Protein AF-A0A7C6TZT9-F1 (afdb_monomer_lite)

Secondary structure (DSSP, 8-state):
-----------------------PPPP-PPPEEES---EEEETT----TTTT-EEEETTTEEEPP-GGGEE----TTS-EEEEEEEEEE-TT--EEEEEEEEEEEPPTT-S--TT---TT--SS-STTSTTEEEEE-GGGT-EEEEEEETTEEEEEEE--------GGGEEEEEEEEEE-TTEEEEEEEEEEESS-EEEEEEEEETT-GGGPPBTTT--EEEPSS-EEEEEEEEESS-EEEEEEEEE-S--TT-TTS-GGGTT---EEEEEEEEEEE-SPPPP-PPEEEEPPP---TTS---TTTTEEEE-SSS---TTT-EEEEEESSPP-SSSPPSS--EEEEE---S--

pLDDT: mean 85.5, std 14.48, range [36.31, 98.44]

Foldseek 3Di:
DDDDDDDDDDDDDPPPPPPPPPPPDQDDWAKDKPQLEEDEEEQPDDDDPCPRIWIADPPQGTDDDDCVQKDWDDRSNDFDKTKIKGWDADPSGHIDIDIHIYGHHYDVFQPFAQPDPCQQQPDFDQPPPQQKDWAAAVPQQWDWDWGQDPSKTKIQTDDRVGDDADQQRTKIKGQWGKDAALFKKKWKKKKAWCAKAWKFKWKADQCQPPRDIHRVVVIDIHYNDIDMDMDMDTGNHIGGRIMIMITGDANNVPDPGDPVRRDDRTMMIMRDTGMTGGPDDDWDWKDKDADDDDDDAQAADDPLPRIAIGTSPDPDGSVQKDKAWDDDDDADNNGGDDDDTDIDIDHGDPHD

Radius of gyration: 37.63 Å; chains: 1; bounding box: 74×60×154 Å

Sequence (352 aa):
MKKIFTSFILVLGLVLLAACDPAGTKDTTKPVITGADPITIQVGDEFDPLEGVSATDDVDGTITLTLANVTGTVDTTQPGTYELTYKVKDKAGNEAVKVRVVTVEAEPGEEPLANLVGGDFERETIAGVDGWTTWFDTSTGYDVEYNIVSGELVIDIKDSGEADTQWWAVQVQYNKINLEAFQSYTLSFKVKADEKRYMNYQIQGGGIPGGKAFGENNFTEVTTEWKTVTMDFYVRGDATDAQLQFAFGNFAAETGVPEEFKRVHTKVYLDDVIILEGPELENQAPEITAQNLVIKTGTPTGLKAGISVFDDFTDITVADVTVTQIEGETFDPQNPAKGVYVFEVTAEDEEG

Structure (mmCIF, N/CA/C/O backbone):
data_AF-A0A7C6TZT9-F1
#
_entry.id   AF-A0A7C6TZT9-F1
#
loop_
_atom_site.group_PDB
_atom_site.id
_atom_site.type_symbol
_atom_site.label_atom_id
_atom_site.label_alt_id
_atom_site.label_comp_id
_atom_site.label_asym_id
_atom_site.label_entity_id
_atom_site.label_seq_id
_atom_site.pdbx_PDB_ins_code
_atom_site.Cartn_x
_atom_site.Cartn_y
_atom_site.Cartn_z
_atom_site.occupancy
_atom_site.B_iso_or_equiv
_atom_site.auth_seq_id
_atom_site.auth_comp_id
_atom_site.auth_asym_id
_atom_site.auth_atom_id
_atom_site.pdbx_PDB_model_num
ATOM 1 N N . MET A 1 1 ? -28.929 -27.393 105.272 1.00 41.06 1 MET A N 1
ATOM 2 C CA . MET A 1 1 ? -27.913 -26.755 104.404 1.00 41.06 1 MET A CA 1
ATOM 3 C C . MET A 1 1 ? -28.602 -26.194 103.174 1.00 41.06 1 MET A C 1
ATOM 5 O O . MET A 1 1 ? -29.283 -26.969 102.525 1.00 41.06 1 MET A O 1
ATOM 9 N N . LYS A 1 2 ? -28.329 -24.915 102.859 1.00 37.56 2 LYS A N 1
ATOM 10 C CA . LYS A 1 2 ? -28.614 -24.197 101.594 1.00 37.56 2 LYS A CA 1
ATOM 11 C C . LYS A 1 2 ? -30.099 -23.951 101.272 1.00 37.56 2 LYS A C 1
ATOM 13 O O . LYS A 1 2 ? -30.910 -24.832 101.467 1.00 37.56 2 LYS A O 1
ATOM 18 N N . LYS A 1 3 ? -30.538 -22.835 100.694 1.00 38.28 3 LYS A N 1
ATOM 19 C CA . LYS A 1 3 ? -30.116 -21.425 100.539 1.00 38.28 3 LYS A CA 1
ATOM 20 C C . LYS A 1 3 ? -31.312 -20.783 99.796 1.00 38.28 3 LYS A C 1
ATOM 22 O O . LYS A 1 3 ? -31.948 -21.446 98.986 1.00 38.28 3 LYS A O 1
ATOM 27 N N . ILE A 1 4 ? -31.602 -19.524 100.102 1.00 42.94 4 ILE A N 1
ATOM 28 C CA . ILE A 1 4 ? -32.583 -18.631 99.457 1.00 42.94 4 ILE A CA 1
ATOM 29 C C . ILE A 1 4 ? -32.368 -18.563 97.934 1.00 42.94 4 ILE A C 1
ATOM 31 O O . ILE A 1 4 ? -31.210 -18.533 97.531 1.00 42.94 4 ILE A O 1
ATOM 35 N N . PHE A 1 5 ? -33.431 -18.430 97.125 1.00 37.28 5 PHE A N 1
ATOM 36 C CA . PHE A 1 5 ? -33.418 -17.533 95.954 1.00 37.28 5 PHE A CA 1
ATOM 37 C C . PHE A 1 5 ? -34.835 -17.095 95.543 1.00 37.28 5 PHE A C 1
ATOM 39 O O . PHE A 1 5 ? -35.643 -17.868 95.035 1.00 37.28 5 PHE A O 1
ATOM 46 N N . THR A 1 6 ? -35.103 -15.819 95.800 1.00 39.56 6 THR A N 1
ATOM 47 C CA . THR A 1 6 ? -36.172 -14.988 95.243 1.00 39.56 6 THR A CA 1
ATOM 48 C C . THR A 1 6 ? -36.045 -14.935 93.720 1.00 39.56 6 THR A C 1
ATOM 50 O O . THR A 1 6 ? -34.941 -14.721 93.223 1.00 39.56 6 THR A O 1
ATOM 53 N N . SER A 1 7 ? -37.145 -15.067 92.972 1.00 37.53 7 SER A N 1
ATOM 54 C CA . SER A 1 7 ? -37.152 -14.748 91.540 1.00 37.53 7 SER A CA 1
ATOM 55 C C . SER A 1 7 ? -38.254 -13.742 91.220 1.00 37.53 7 SER A C 1
ATOM 57 O O . SER A 1 7 ? -39.443 -13.991 91.411 1.00 37.53 7 SER A O 1
ATOM 59 N N . PHE A 1 8 ? -37.779 -12.570 90.810 1.00 36.31 8 PHE A N 1
ATOM 60 C CA . PHE A 1 8 ? -38.485 -11.425 90.255 1.00 36.31 8 PHE A CA 1
ATOM 61 C C . PHE A 1 8 ? -39.123 -11.816 88.912 1.00 36.31 8 PHE A C 1
ATOM 63 O O . PHE A 1 8 ? -38.409 -12.239 88.006 1.00 36.31 8 PHE A O 1
ATOM 70 N N . ILE A 1 9 ? -40.430 -11.610 88.743 1.00 40.75 9 ILE A N 1
ATOM 71 C CA . ILE A 1 9 ? -41.046 -11.544 87.411 1.00 40.75 9 ILE A CA 1
ATOM 72 C C . ILE A 1 9 ? -41.212 -10.061 87.078 1.00 40.75 9 ILE A C 1
ATOM 74 O O . ILE A 1 9 ? -42.067 -9.368 87.626 1.00 40.75 9 ILE A O 1
ATOM 78 N N . LEU A 1 10 ? -40.313 -9.578 86.221 1.00 37.56 10 LEU A N 1
ATOM 79 C CA . LEU A 1 10 ? -40.315 -8.246 85.633 1.00 37.56 10 LEU A CA 1
ATOM 80 C C . LEU A 1 10 ? -41.399 -8.201 84.543 1.00 37.56 10 LEU A C 1
ATOM 82 O O . LEU A 1 10 ? -41.302 -8.899 83.536 1.00 37.56 10 LEU A O 1
ATOM 86 N N . VAL A 1 11 ? -42.431 -7.385 84.749 1.00 43.53 11 VAL A N 1
ATOM 87 C CA . VAL A 1 11 ? -43.423 -7.044 83.721 1.00 43.53 11 VAL A CA 1
ATOM 88 C C . VAL A 1 11 ? -42.755 -6.089 82.731 1.00 43.53 11 VAL A C 1
ATOM 90 O O . VAL A 1 11 ? -42.568 -4.912 83.032 1.00 43.53 11 VAL A O 1
ATOM 93 N N . LEU A 1 12 ? -42.357 -6.596 81.563 1.00 41.44 12 LEU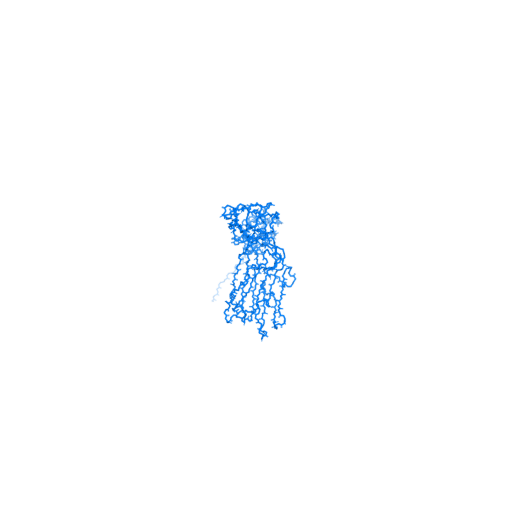 A N 1
ATOM 94 C CA . LEU A 1 12 ? -41.862 -5.773 80.462 1.00 41.44 12 LEU A CA 1
ATOM 95 C C . LEU A 1 12 ? -43.069 -5.268 79.658 1.00 41.44 12 LEU A C 1
ATOM 97 O O . LEU A 1 12 ? -43.658 -5.999 78.863 1.00 41.44 12 LEU A O 1
ATOM 101 N N . GLY A 1 13 ? -43.475 -4.026 79.923 1.00 39.53 13 GLY A N 1
ATOM 102 C CA . GLY A 1 13 ? -44.469 -3.319 79.124 1.00 39.53 13 GLY A CA 1
ATOM 103 C C . GLY A 1 13 ? -43.931 -3.064 77.717 1.00 39.53 13 GLY A C 1
ATOM 104 O O . GLY A 1 13 ? -42.922 -2.383 77.545 1.00 39.53 13 GLY A O 1
ATOM 105 N N . LEU A 1 14 ? -44.610 -3.621 76.717 1.00 44.44 14 LEU A N 1
ATOM 106 C CA . LEU A 1 14 ? -44.372 -3.345 75.308 1.00 44.44 14 LEU A CA 1
ATOM 107 C C . LEU A 1 14 ? -44.885 -1.929 75.002 1.00 44.44 14 LEU A C 1
ATOM 109 O O . LEU A 1 14 ? -46.079 -1.719 74.796 1.00 44.44 14 LEU A O 1
ATOM 113 N N . VAL A 1 15 ? -43.988 -0.944 75.012 1.00 45.72 15 VAL A N 1
ATOM 114 C CA . VAL A 1 15 ? -44.267 0.386 74.460 1.00 45.72 15 VAL A CA 1
ATOM 115 C C . VAL A 1 15 ? -44.185 0.260 72.941 1.00 45.72 15 VAL A C 1
ATOM 117 O O . VAL A 1 15 ? -43.101 0.262 72.363 1.00 45.72 15 VAL A O 1
ATOM 120 N N . LEU A 1 16 ? -45.342 0.115 72.294 1.00 43.75 16 LEU A N 1
ATOM 121 C CA . LEU A 1 16 ? -45.488 0.365 70.863 1.00 43.75 16 LEU A CA 1
ATOM 122 C C . LEU A 1 16 ? -45.278 1.866 70.631 1.00 43.75 16 LEU A C 1
ATOM 124 O O . LEU A 1 16 ? -46.208 2.665 70.721 1.00 43.75 16 LEU A O 1
ATOM 128 N N . LEU A 1 17 ? -44.034 2.252 70.349 1.00 44.03 17 LEU A N 1
ATOM 129 C CA . LEU A 1 17 ? -43.750 3.471 69.604 1.00 44.03 17 LEU A CA 1
ATOM 130 C C . LEU A 1 17 ? -44.301 3.251 68.195 1.00 44.03 17 LEU A C 1
ATOM 132 O O . LEU A 1 17 ? -43.650 2.651 67.344 1.00 44.03 17 LEU A O 1
ATOM 136 N N . ALA A 1 18 ? -45.531 3.706 67.968 1.00 48.44 18 ALA A N 1
ATOM 137 C CA . ALA A 1 18 ? -46.001 3.997 66.628 1.00 48.44 18 ALA A CA 1
ATOM 138 C C . ALA A 1 18 ? -45.149 5.160 66.100 1.00 48.44 18 ALA A C 1
ATOM 140 O O . ALA A 1 18 ? -45.471 6.330 66.303 1.00 48.44 18 ALA A O 1
ATOM 141 N N . ALA A 1 19 ? -44.020 4.827 65.475 1.00 47.16 19 ALA A N 1
ATOM 142 C CA . ALA A 1 19 ? -43.396 5.718 64.519 1.00 47.16 19 ALA A CA 1
ATOM 143 C C . ALA A 1 19 ? -44.395 5.852 63.367 1.00 47.16 19 ALA A C 1
ATOM 145 O O . ALA A 1 19 ? -44.660 4.907 62.629 1.00 47.16 19 ALA A O 1
ATOM 146 N N . CYS A 1 20 ? -45.045 7.008 63.305 1.00 41.25 20 CYS A N 1
ATOM 147 C CA . CYS A 1 20 ? -45.769 7.437 62.127 1.00 41.25 20 CYS A CA 1
ATOM 148 C C . CYS A 1 20 ? -44.714 7.637 61.033 1.00 41.25 20 CYS A C 1
ATOM 150 O O . CYS A 1 20 ? -44.041 8.666 61.035 1.00 41.25 20 CYS A O 1
ATOM 152 N N . ASP A 1 21 ? -44.517 6.648 60.160 1.00 49.81 21 ASP A N 1
ATOM 153 C CA . ASP A 1 21 ? -43.872 6.891 58.872 1.00 49.81 21 ASP A CA 1
ATOM 154 C C . ASP A 1 21 ? -44.816 7.818 58.093 1.00 49.81 21 ASP A C 1
ATOM 156 O O . ASP A 1 21 ? -45.944 7.411 57.778 1.00 49.81 21 ASP A O 1
ATOM 160 N N . PRO A 1 22 ? -44.435 9.078 57.812 1.00 52.78 22 PRO A N 1
ATOM 161 C CA . PRO A 1 22 ? -45.200 9.867 56.867 1.00 52.78 22 PRO A CA 1
ATOM 162 C C . PRO A 1 22 ? -45.108 9.115 55.542 1.00 52.78 22 PRO A C 1
ATOM 164 O O . PRO A 1 22 ? -44.023 8.684 55.164 1.00 52.78 22 PRO A O 1
ATOM 167 N N . ALA A 1 23 ? -46.239 8.900 54.871 1.00 53.91 23 ALA A N 1
ATOM 168 C CA . ALA A 1 23 ? -46.283 8.252 53.568 1.00 53.91 23 ALA A CA 1
ATOM 169 C C . ALA A 1 23 ? -45.360 9.003 52.590 1.00 53.91 23 ALA A C 1
ATOM 171 O O . ALA A 1 23 ? -45.760 9.991 51.977 1.00 53.91 23 ALA A O 1
ATOM 172 N N . GLY A 1 24 ? -44.104 8.565 52.510 1.00 59.16 24 GLY A N 1
ATOM 173 C CA . GLY A 1 24 ? -43.106 9.084 51.597 1.00 59.16 24 GLY A CA 1
ATOM 174 C C . GLY A 1 24 ? -43.544 8.692 50.202 1.00 59.16 24 GLY A C 1
ATOM 175 O O . GLY A 1 24 ? -43.731 7.510 49.910 1.00 59.16 24 GLY A O 1
ATOM 176 N N . THR A 1 25 ? -43.783 9.686 49.357 1.00 67.25 25 THR A N 1
ATOM 177 C CA . THR A 1 25 ? -44.013 9.472 47.933 1.00 67.25 25 THR A CA 1
ATOM 178 C C . THR A 1 25 ? -42.856 8.645 47.392 1.00 67.25 25 THR A C 1
ATOM 180 O O . THR A 1 25 ? -41.705 9.061 47.501 1.00 67.25 25 THR A O 1
ATOM 183 N N . LYS A 1 26 ? -43.158 7.450 46.876 1.00 86.25 26 LYS A N 1
ATOM 184 C CA . LYS A 1 26 ? -42.158 6.596 46.243 1.00 86.25 26 LYS A CA 1
ATOM 185 C C . LYS A 1 26 ? -41.542 7.377 45.086 1.00 86.25 26 LYS A C 1
ATOM 187 O O . LYS A 1 26 ? -42.281 7.833 44.217 1.00 86.25 26 LYS A O 1
ATOM 192 N N . ASP A 1 27 ? -40.226 7.504 45.097 1.00 92.06 27 ASP A N 1
ATOM 193 C CA . ASP A 1 27 ? -39.490 8.069 43.979 1.00 92.06 27 ASP A CA 1
ATOM 194 C C . ASP A 1 27 ? -39.612 7.152 42.747 1.00 92.06 27 ASP A C 1
ATOM 196 O O . ASP A 1 27 ? -39.459 5.928 42.828 1.00 92.06 27 ASP A O 1
ATOM 200 N N . THR A 1 28 ? -39.974 7.756 41.619 1.00 94.25 28 THR A N 1
ATOM 201 C CA . THR A 1 28 ? -40.184 7.097 40.323 1.00 94.25 28 THR A CA 1
ATOM 202 C C . THR A 1 28 ? -39.470 7.820 39.181 1.00 94.25 28 THR A C 1
ATOM 204 O O . THR A 1 28 ? -39.646 7.437 38.019 1.00 94.25 28 THR A O 1
ATOM 207 N N . THR A 1 29 ? -38.743 8.898 39.480 1.00 95.56 29 THR A N 1
ATOM 208 C CA . THR A 1 29 ? -38.020 9.677 38.477 1.00 95.56 29 THR A CA 1
ATOM 209 C C . THR A 1 29 ? -36.733 8.940 38.135 1.00 95.56 29 THR A C 1
ATOM 211 O O . THR A 1 29 ? -36.131 8.298 38.979 1.00 95.56 29 THR A O 1
ATOM 214 N N . LYS A 1 30 ? -36.347 8.933 36.859 1.00 96.56 30 LYS A N 1
ATOM 215 C CA . LYS A 1 30 ? -35.083 8.317 36.446 1.00 96.56 30 LYS A CA 1
ATOM 216 C C . LYS A 1 30 ? -33.956 9.342 36.557 1.00 96.56 30 LYS A C 1
ATOM 218 O O . LYS A 1 30 ? -34.187 10.493 36.177 1.00 96.56 30 LYS A O 1
ATOM 223 N N . PRO A 1 31 ? -32.726 8.901 36.861 1.00 97.69 31 PRO A N 1
ATOM 224 C CA . PRO A 1 31 ? -31.556 9.753 36.733 1.00 97.69 31 PRO A CA 1
ATOM 225 C C . PRO A 1 31 ? -31.368 10.298 35.313 1.00 97.69 31 PRO A C 1
ATOM 227 O O . PRO A 1 31 ? -31.829 9.724 34.323 1.00 97.69 31 PRO A O 1
ATOM 230 N N . VAL A 1 32 ? -30.595 11.371 35.199 1.00 98.06 32 VAL A N 1
ATOM 231 C CA . VAL A 1 32 ? -30.165 11.974 33.936 1.00 98.06 32 VAL A CA 1
ATOM 232 C C . VAL A 1 32 ? -28.652 11.835 33.810 1.00 98.06 32 VAL A C 1
ATOM 234 O O . VAL A 1 32 ? -27.925 12.213 34.724 1.00 98.06 32 VAL A O 1
ATOM 237 N N . ILE A 1 33 ? -28.182 11.307 32.674 1.00 98.19 33 ILE A N 1
ATOM 238 C CA . ILE A 1 33 ? -26.756 11.222 32.323 1.00 98.19 33 ILE A CA 1
ATOM 239 C C . ILE A 1 33 ? -26.417 12.359 31.348 1.00 98.19 33 ILE A C 1
ATOM 241 O O . ILE A 1 33 ? -27.023 12.465 30.277 1.00 98.19 33 ILE A O 1
ATOM 245 N N . THR A 1 34 ? -25.426 13.180 31.685 1.00 97.50 34 THR A N 1
ATOM 246 C CA . THR A 1 34 ? -24.927 14.301 30.868 1.00 97.50 34 THR A CA 1
ATOM 247 C C . THR A 1 34 ? -23.451 14.122 30.509 1.00 97.50 34 THR A C 1
ATOM 249 O O . THR A 1 34 ? -22.744 13.388 31.190 1.00 97.50 34 THR A O 1
ATOM 252 N N . GLY A 1 35 ? -22.990 14.749 29.420 1.00 95.56 35 GLY A N 1
ATOM 253 C CA . GLY A 1 35 ? -21.583 14.704 28.978 1.00 95.56 35 GLY A CA 1
ATOM 254 C C . GLY A 1 35 ? -21.173 13.484 28.142 1.00 95.56 35 GLY A C 1
ATOM 255 O O . GLY A 1 35 ? -20.083 13.459 27.590 1.00 95.56 35 GLY A O 1
ATOM 256 N N . ALA A 1 36 ? -22.055 12.495 27.985 1.00 96.50 36 ALA A N 1
ATOM 257 C CA . ALA A 1 36 ? -21.846 11.333 27.112 1.00 96.50 36 ALA A CA 1
ATOM 258 C C . ALA A 1 36 ? -22.301 11.587 25.655 1.00 96.50 36 ALA A C 1
ATOM 260 O O . ALA A 1 36 ? -23.006 10.763 25.076 1.00 96.50 36 ALA A O 1
ATOM 261 N N . ASP A 1 37 ? -21.992 12.758 25.097 1.00 96.94 37 ASP A N 1
ATOM 262 C CA . ASP A 1 37 ? -22.303 13.088 23.698 1.00 96.94 37 ASP A CA 1
ATOM 263 C C . ASP A 1 37 ? -21.212 12.529 22.757 1.00 96.94 37 ASP A C 1
ATOM 265 O O . ASP A 1 37 ? -20.105 12.243 23.232 1.00 96.94 37 ASP A O 1
ATOM 269 N N . PRO A 1 38 ? -21.498 12.317 21.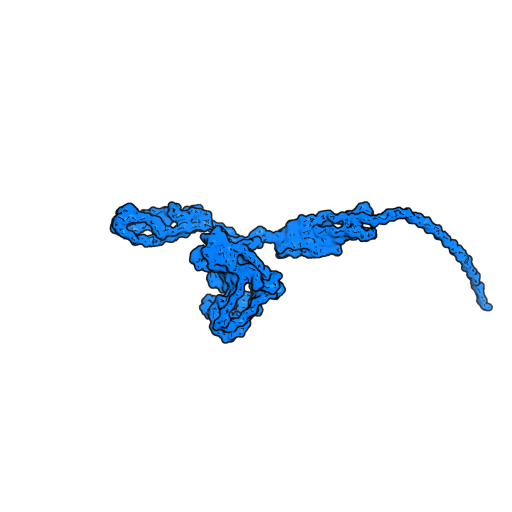454 1.00 95.75 38 PRO A N 1
ATOM 270 C CA . PRO A 1 38 ? -20.512 11.786 20.519 1.00 95.75 38 PRO A CA 1
ATOM 271 C C . PRO A 1 38 ? -19.248 12.641 20.456 1.00 95.75 38 PRO A C 1
ATOM 273 O O . PRO A 1 38 ? -19.333 13.869 20.494 1.00 95.75 38 PRO A O 1
ATOM 276 N N . ILE A 1 39 ? -18.093 11.990 20.342 1.00 96.62 39 ILE A N 1
ATOM 277 C CA . ILE A 1 39 ? -16.800 12.663 20.203 1.00 96.62 39 ILE A CA 1
ATOM 278 C C . ILE A 1 39 ? -15.945 12.016 19.116 1.00 96.62 39 ILE A C 1
ATOM 280 O O . ILE A 1 39 ? -16.173 10.864 18.743 1.00 96.62 39 ILE A O 1
ATOM 284 N N . THR A 1 40 ? -14.936 12.764 18.687 1.00 94.81 40 THR A N 1
ATOM 285 C CA . THR A 1 40 ? -13.875 12.314 17.791 1.00 94.81 40 THR A CA 1
ATOM 286 C C . THR A 1 40 ? -12.527 12.522 18.480 1.00 94.81 40 THR A C 1
ATOM 288 O O . THR A 1 40 ? -12.331 13.565 19.107 1.00 94.81 40 THR A O 1
ATOM 291 N N . ILE A 1 41 ? -11.640 11.536 18.381 1.00 94.12 41 ILE A N 1
ATOM 292 C CA . ILE A 1 41 ? -10.245 11.543 18.853 1.00 94.12 41 ILE A CA 1
ATOM 293 C C . ILE A 1 41 ? -9.341 10.991 17.747 1.00 94.12 41 ILE A C 1
ATOM 295 O O . ILE A 1 41 ? -9.850 10.360 16.824 1.00 94.12 41 ILE A O 1
ATOM 299 N N . GLN A 1 42 ? -8.035 11.218 17.829 1.00 88.50 42 GLN A N 1
ATOM 300 C CA . GLN A 1 42 ? -7.057 10.639 16.904 1.00 88.50 42 GLN A CA 1
ATOM 301 C C . GLN A 1 42 ? -6.540 9.291 17.424 1.00 88.50 42 GLN A C 1
ATOM 303 O O . GLN A 1 42 ? -6.629 8.989 18.621 1.00 88.50 42 GLN A O 1
ATOM 308 N N . VAL A 1 43 ? -6.010 8.455 16.529 1.00 83.19 43 VAL A N 1
ATOM 309 C CA . VAL A 1 43 ? -5.313 7.224 16.922 1.00 83.19 43 VAL A CA 1
ATOM 310 C C . VAL A 1 43 ? -4.184 7.547 17.902 1.00 83.19 43 VAL A C 1
ATOM 312 O O . VAL A 1 43 ? -3.374 8.440 17.693 1.00 83.19 43 VAL A O 1
ATOM 315 N N . GLY A 1 44 ? -4.105 6.780 18.984 1.00 83.38 44 GLY A N 1
ATOM 316 C CA . GLY A 1 44 ? -3.092 6.926 20.024 1.00 83.38 44 GLY A CA 1
ATOM 317 C C . GLY A 1 44 ? -3.437 7.948 21.106 1.00 83.38 44 GLY A C 1
ATOM 318 O O . GLY A 1 44 ? -2.738 7.974 22.121 1.00 83.38 44 GLY A O 1
ATOM 319 N N . ASP A 1 45 ? -4.519 8.722 20.954 1.00 92.50 45 ASP A N 1
ATOM 320 C CA . ASP A 1 45 ? -4.984 9.625 22.007 1.00 92.50 45 ASP A CA 1
ATOM 321 C C . ASP A 1 45 ? -5.288 8.856 23.304 1.00 92.50 45 ASP A C 1
ATOM 323 O O . ASP A 1 45 ? -5.830 7.741 23.308 1.00 92.50 45 ASP A O 1
ATOM 327 N N . GLU A 1 46 ? -4.964 9.474 24.443 1.00 94.31 46 GLU A N 1
ATOM 328 C CA . GLU A 1 46 ? -5.432 8.991 25.739 1.00 94.31 46 GLU A CA 1
ATOM 329 C C . GLU A 1 46 ? -6.944 9.230 25.856 1.00 94.31 46 GLU A C 1
ATOM 331 O O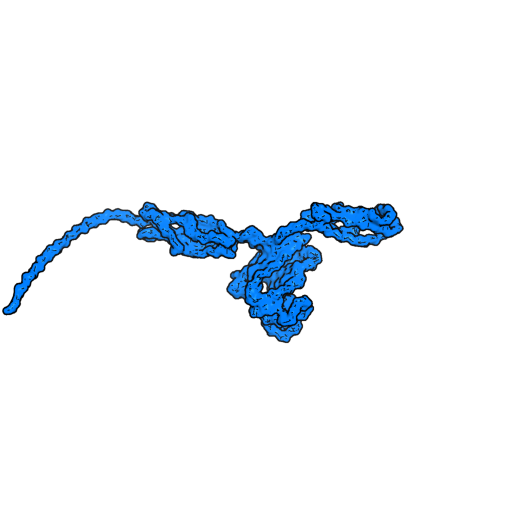 . GLU A 1 46 ? -7.436 10.333 25.620 1.00 94.31 46 GLU A O 1
ATOM 336 N N . PHE A 1 47 ? -7.692 8.201 26.260 1.00 96.25 47 PHE A N 1
ATOM 337 C CA . PHE A 1 47 ? -9.145 8.281 26.386 1.00 96.25 47 PHE A CA 1
ATOM 338 C C . PHE A 1 47 ? -9.631 7.747 27.742 1.00 96.25 47 PHE A C 1
ATOM 340 O O . PHE A 1 47 ? -9.482 6.561 28.044 1.00 96.25 47 PHE A O 1
ATOM 347 N N . ASP A 1 48 ? -10.264 8.612 28.546 1.00 96.44 48 ASP A N 1
ATOM 348 C CA . ASP A 1 48 ? -10.970 8.230 29.778 1.00 96.44 48 ASP A CA 1
ATOM 349 C C . ASP A 1 48 ? -12.496 8.171 29.538 1.00 96.44 48 ASP A C 1
ATOM 351 O O . ASP A 1 48 ? -13.146 9.205 29.340 1.00 96.44 48 ASP A O 1
ATOM 355 N N . PRO A 1 49 ? -13.123 6.979 29.630 1.00 96.25 49 PRO A N 1
ATOM 356 C CA . PRO A 1 49 ? -14.568 6.812 29.497 1.00 96.25 49 PRO A CA 1
ATOM 357 C C . PRO A 1 49 ? -15.416 7.665 30.449 1.00 96.25 49 PRO A C 1
ATOM 359 O O . PRO A 1 49 ? -16.593 7.891 30.164 1.00 96.25 49 PRO A O 1
ATOM 362 N N . LEU A 1 50 ? -14.887 8.091 31.598 1.00 96.69 50 LEU A N 1
ATOM 363 C CA . LEU A 1 50 ? -15.632 8.860 32.599 1.00 96.69 50 LEU A CA 1
ATOM 364 C C . LEU A 1 50 ? -15.419 10.371 32.478 1.00 96.69 50 LEU A C 1
ATOM 366 O O . LEU A 1 50 ? -16.156 11.133 33.110 1.00 96.69 50 LEU A O 1
ATOM 370 N N . GLU A 1 51 ? -14.456 10.817 31.672 1.00 96.56 51 GLU A N 1
ATOM 371 C CA . GLU A 1 51 ? -14.147 12.235 31.546 1.00 96.56 51 GLU A CA 1
ATOM 372 C C . GLU A 1 51 ? -15.343 13.015 30.988 1.00 96.56 51 GLU A C 1
ATOM 374 O O . GLU A 1 51 ? -15.939 12.671 29.963 1.00 96.56 51 GLU A O 1
ATOM 379 N N . GLY A 1 52 ? -15.725 14.071 31.712 1.00 95.00 52 GLY A N 1
ATOM 380 C CA . GLY A 1 52 ? -16.850 14.937 31.365 1.00 95.00 52 GLY A CA 1
ATOM 381 C C . GLY A 1 52 ? -18.238 14.324 31.583 1.00 95.00 52 GLY A C 1
ATOM 382 O O . GLY A 1 52 ? -19.227 15.044 31.443 1.00 95.00 52 GLY A O 1
ATOM 383 N N . VAL A 1 53 ? -18.348 13.046 31.968 1.00 97.56 53 VAL A N 1
ATOM 384 C CA . VAL A 1 53 ? -19.638 12.368 32.161 1.00 97.56 53 VAL A CA 1
ATOM 385 C C . VAL A 1 53 ? -20.111 12.495 33.608 1.00 97.56 53 VAL A C 1
ATOM 387 O O . VAL A 1 53 ? -19.378 12.232 34.560 1.00 97.56 53 VAL A O 1
ATOM 390 N N . SER A 1 54 ? -21.374 12.874 33.794 1.00 97.19 54 SER A N 1
ATOM 391 C CA . SER A 1 54 ? -21.996 12.999 35.115 1.00 97.19 54 SER A CA 1
ATOM 392 C C . SER A 1 54 ? -23.420 12.450 35.128 1.00 97.19 54 SER A C 1
ATOM 394 O O . SER A 1 54 ? -24.077 12.353 34.089 1.00 97.19 54 SER A O 1
ATOM 396 N N . ALA A 1 55 ? -23.893 12.060 36.313 1.00 97.62 55 ALA A N 1
ATOM 397 C CA . ALA A 1 55 ? -25.251 11.578 36.526 1.00 97.62 55 ALA A CA 1
ATOM 398 C C . ALA A 1 55 ? -25.903 12.295 37.715 1.00 97.62 55 ALA A C 1
ATOM 400 O O . ALA A 1 55 ? -25.292 12.436 38.778 1.00 97.62 55 ALA A O 1
ATOM 401 N N . THR A 1 56 ? -27.147 12.738 37.544 1.00 97.56 56 THR A N 1
ATOM 402 C CA . THR A 1 56 ? -27.920 13.426 38.589 1.00 97.56 56 THR A CA 1
ATOM 403 C C . THR A 1 56 ? -29.359 12.951 38.630 1.00 97.56 56 THR A C 1
ATOM 405 O O . THR A 1 56 ? -29.939 12.655 37.589 1.00 97.56 56 THR A O 1
ATOM 408 N N . ASP A 1 57 ? -29.942 12.961 39.816 1.00 97.75 57 ASP A N 1
ATOM 409 C CA . ASP A 1 57 ? -31.335 12.635 40.088 1.00 97.75 57 ASP A CA 1
ATOM 410 C C . ASP A 1 57 ? -31.998 13.748 40.926 1.00 97.75 57 ASP A C 1
ATOM 412 O O . ASP A 1 57 ? -31.304 14.480 41.641 1.00 97.75 57 ASP A O 1
ATOM 416 N N . ASP A 1 58 ? -33.318 13.924 40.819 1.00 94.62 58 ASP A N 1
ATOM 417 C CA . ASP A 1 58 ? -34.049 14.996 41.510 1.00 94.62 58 ASP A CA 1
ATOM 418 C C . ASP A 1 58 ? -34.211 14.750 43.017 1.00 94.62 58 ASP A C 1
ATOM 420 O O . ASP A 1 58 ? -34.322 15.718 43.778 1.00 94.62 58 ASP A O 1
ATOM 424 N N . VAL A 1 59 ? -34.171 13.490 43.461 1.00 93.94 59 VAL A N 1
ATOM 425 C CA . VAL A 1 59 ? -34.285 13.094 44.871 1.00 93.94 59 VAL A CA 1
ATOM 426 C C . VAL A 1 59 ? -32.921 12.734 45.462 1.00 93.94 59 VAL A C 1
ATOM 428 O O . VAL A 1 59 ? -32.598 13.159 46.576 1.00 93.94 59 VAL A O 1
ATOM 431 N N . ASP A 1 60 ? -32.103 11.974 44.730 1.00 92.38 60 ASP A N 1
ATOM 432 C CA . ASP A 1 60 ? -30.808 11.471 45.204 1.00 92.38 60 ASP A CA 1
ATOM 433 C C . ASP A 1 60 ? -29.626 12.429 44.959 1.00 92.38 60 ASP A C 1
ATOM 435 O O . ASP A 1 60 ? -28.562 12.260 45.568 1.00 92.38 60 ASP A O 1
ATOM 439 N N . GLY A 1 61 ? -29.800 13.456 44.122 1.00 93.44 61 GLY A N 1
ATOM 440 C CA . GLY A 1 61 ? -28.746 14.405 43.768 1.00 93.44 61 GLY A CA 1
ATOM 441 C C . GLY A 1 61 ? -27.695 13.788 42.841 1.00 93.44 61 GLY A C 1
ATOM 442 O O . GLY A 1 61 ? -28.023 13.057 41.910 1.00 93.44 61 GLY A O 1
ATOM 443 N N . THR A 1 62 ? -26.414 14.106 43.043 1.00 96.06 62 THR A N 1
ATOM 444 C CA . THR A 1 62 ? -25.329 13.564 42.209 1.00 96.06 62 THR A CA 1
ATOM 445 C C . THR A 1 62 ? -25.120 12.073 42.469 1.00 96.06 62 THR A C 1
ATOM 447 O O . THR A 1 62 ? -24.872 11.659 43.602 1.00 96.06 62 THR A O 1
ATOM 450 N N . ILE A 1 63 ? -25.133 11.277 41.401 1.00 95.25 63 ILE A N 1
ATOM 451 C CA . ILE A 1 63 ? -24.804 9.852 41.425 1.00 95.25 63 ILE A CA 1
ATOM 452 C C . ILE A 1 63 ? -23.356 9.685 40.959 1.00 95.25 63 ILE A C 1
ATOM 454 O O . ILE A 1 63 ? -22.996 10.090 39.854 1.00 95.25 63 ILE A O 1
ATOM 458 N N . THR A 1 64 ? -22.515 9.074 41.796 1.00 94.44 64 THR A N 1
ATOM 459 C CA . THR A 1 64 ? -21.121 8.778 41.441 1.00 94.44 64 THR A CA 1
ATOM 460 C C . THR A 1 64 ? -21.066 7.728 40.335 1.00 94.44 64 THR A C 1
ATOM 462 O O . THR A 1 64 ? -21.508 6.595 40.529 1.00 94.44 64 THR A O 1
ATOM 465 N N . LEU A 1 65 ? -20.483 8.095 39.195 1.00 94.12 65 LEU A N 1
ATOM 466 C CA . LEU A 1 65 ? -20.164 7.175 38.109 1.00 94.12 65 LEU A CA 1
ATOM 467 C C . LEU A 1 65 ? -18.829 6.474 38.367 1.00 94.12 65 LEU A C 1
ATOM 469 O O . LEU A 1 65 ? -17.871 7.076 38.848 1.00 94.12 65 LEU A O 1
ATOM 473 N N . THR A 1 66 ? -18.771 5.194 38.020 1.00 95.69 66 THR A N 1
ATOM 474 C CA . THR A 1 66 ? -17.547 4.387 38.024 1.00 95.69 66 THR A CA 1
ATOM 475 C C . THR A 1 66 ? -17.473 3.577 36.732 1.00 95.69 66 THR A C 1
ATOM 477 O O . THR A 1 66 ? -18.482 3.430 36.043 1.00 95.69 66 THR A O 1
ATOM 480 N N . LEU A 1 67 ? -16.320 2.981 36.416 1.00 94.31 67 LEU A N 1
ATOM 481 C CA . LEU A 1 67 ? -16.195 2.112 35.237 1.00 94.31 67 LEU A CA 1
ATOM 482 C C . LEU A 1 67 ? -17.145 0.902 35.280 1.00 94.31 67 LEU A C 1
ATOM 484 O O . LEU A 1 67 ? -17.525 0.394 34.236 1.00 94.31 67 LEU A O 1
ATOM 488 N N . ALA A 1 68 ? -17.622 0.488 36.461 1.00 95.12 68 ALA A N 1
ATOM 489 C CA . ALA A 1 68 ? -18.643 -0.557 36.579 1.00 95.12 68 ALA A CA 1
ATOM 490 C C . ALA A 1 68 ? -20.013 -0.150 35.994 1.00 95.12 68 ALA A C 1
ATOM 492 O O . ALA A 1 68 ? -20.868 -1.005 35.769 1.00 95.12 68 ALA A O 1
ATOM 493 N N . ASN A 1 69 ? -20.235 1.148 35.765 1.00 96.56 69 ASN A N 1
ATOM 494 C CA . ASN A 1 69 ? -21.420 1.687 35.101 1.00 96.56 69 ASN A CA 1
ATOM 495 C C . ASN A 1 69 ? -21.266 1.772 33.578 1.00 96.56 69 ASN A C 1
ATOM 497 O O . ASN A 1 69 ? -22.234 2.134 32.911 1.00 96.56 69 ASN A O 1
ATOM 501 N N . VAL A 1 70 ? -20.081 1.480 33.035 1.00 97.50 70 VAL A N 1
ATOM 502 C CA . VAL A 1 70 ? -19.766 1.601 31.609 1.00 97.50 70 VAL A CA 1
ATOM 503 C C . VAL A 1 70 ? -19.572 0.208 31.021 1.00 97.50 70 VAL A C 1
ATOM 505 O O . VAL A 1 70 ? -18.909 -0.647 31.601 1.00 97.50 70 VAL A O 1
ATOM 508 N N . THR A 1 71 ? -20.176 -0.029 29.864 1.00 96.44 71 THR A N 1
ATOM 509 C CA . THR A 1 71 ? -19.966 -1.240 29.060 1.00 96.44 71 THR A CA 1
ATOM 510 C C . THR A 1 71 ? -19.544 -0.840 27.653 1.00 96.44 71 THR A C 1
ATOM 512 O O . THR A 1 71 ? -19.928 0.233 27.191 1.00 96.44 71 THR A O 1
ATOM 515 N N . GLY A 1 72 ? -18.762 -1.693 26.995 1.00 93.50 72 GLY A N 1
ATOM 516 C CA . GLY A 1 72 ? -18.032 -1.340 25.778 1.00 93.50 72 GLY A CA 1
ATOM 517 C C . GLY A 1 72 ? -16.586 -0.946 26.082 1.00 93.50 72 GLY A C 1
ATOM 518 O O . GLY A 1 72 ? -16.222 -0.692 27.232 1.00 93.50 72 GLY A O 1
ATOM 519 N N . THR A 1 73 ? -15.764 -0.938 25.043 1.00 91.69 73 THR A N 1
ATOM 520 C CA . THR A 1 73 ? -14.345 -0.573 25.085 1.00 91.69 73 THR A CA 1
ATOM 521 C C . THR A 1 73 ? -14.028 0.246 23.845 1.00 91.69 73 THR A C 1
ATOM 523 O O . THR A 1 73 ? -14.582 -0.024 22.781 1.00 91.69 73 THR A O 1
ATOM 526 N N . VAL A 1 74 ? -13.145 1.230 23.987 1.00 92.69 74 VAL A N 1
ATOM 527 C CA . VAL A 1 74 ? -12.589 1.989 22.864 1.00 92.69 74 VAL A CA 1
ATOM 528 C C . VAL A 1 74 ? -11.145 1.545 22.714 1.00 92.69 74 VAL A C 1
ATOM 530 O O . VAL A 1 74 ? -10.387 1.647 23.679 1.00 92.69 74 VAL A O 1
ATOM 533 N N . ASP A 1 75 ? -10.790 1.015 21.548 1.00 86.12 75 ASP A N 1
ATOM 534 C CA . ASP A 1 75 ? -9.393 0.795 21.190 1.00 86.12 75 ASP A CA 1
ATOM 535 C C . ASP A 1 75 ? -8.889 2.057 20.491 1.00 86.12 75 ASP A C 1
ATOM 537 O O . ASP A 1 75 ? -9.224 2.316 19.339 1.00 86.12 75 ASP A O 1
ATOM 541 N N . THR A 1 76 ? -8.126 2.886 21.205 1.00 91.69 76 THR A N 1
ATOM 542 C CA . THR A 1 76 ? -7.586 4.118 20.618 1.00 91.69 76 THR A CA 1
ATOM 543 C C . THR A 1 76 ? -6.441 3.843 19.652 1.00 91.69 76 THR A C 1
ATOM 545 O O . THR A 1 76 ? -5.990 4.765 18.992 1.00 91.69 76 THR A O 1
ATOM 548 N N . THR A 1 77 ? -5.971 2.598 19.522 1.00 81.75 77 THR A N 1
ATOM 549 C CA . THR A 1 77 ? -4.891 2.241 18.592 1.00 81.75 77 THR A CA 1
ATOM 550 C C . THR A 1 77 ? -5.382 1.910 17.184 1.00 81.75 77 THR A C 1
ATOM 552 O O . THR A 1 77 ? -4.561 1.749 16.286 1.00 81.75 77 THR A O 1
ATOM 555 N N . GLN A 1 78 ? -6.700 1.832 16.978 1.00 73.81 78 GLN A N 1
ATOM 556 C CA . GLN A 1 78 ? -7.304 1.463 15.701 1.00 73.81 78 GLN A CA 1
ATOM 557 C C . GLN A 1 78 ? -8.370 2.489 15.292 1.00 73.81 78 GLN A C 1
ATOM 559 O O . GLN A 1 78 ? -9.303 2.728 16.074 1.00 73.81 78 GLN A O 1
ATOM 564 N N . PRO A 1 79 ? -8.285 3.073 14.079 1.00 79.75 79 PRO A N 1
ATOM 565 C CA . PRO A 1 79 ? -9.344 3.913 13.542 1.00 79.75 79 PRO A CA 1
ATOM 566 C C . PRO A 1 79 ? -10.678 3.167 13.518 1.00 79.75 79 PRO A C 1
ATOM 568 O O . PRO A 1 79 ? -10.746 1.980 13.204 1.00 79.75 79 PRO A O 1
ATOM 571 N N . GLY A 1 80 ? -11.767 3.856 13.841 1.00 79.75 80 GLY A N 1
ATOM 572 C CA . GLY A 1 80 ? -13.079 3.225 13.864 1.00 79.75 80 GLY A CA 1
ATOM 573 C C . GLY A 1 80 ? -14.094 3.932 14.742 1.00 79.75 80 GLY A C 1
ATOM 574 O O . GLY A 1 80 ? -13.840 4.973 15.340 1.00 79.75 80 GLY A O 1
ATOM 575 N N . THR A 1 81 ? -15.295 3.362 14.808 1.00 84.56 81 THR A N 1
ATOM 576 C CA . THR A 1 81 ? -16.380 3.862 15.657 1.00 84.56 81 THR A CA 1
ATOM 577 C C . THR A 1 81 ? -16.663 2.871 16.777 1.00 84.56 81 THR A C 1
ATOM 579 O O . THR A 1 81 ? -17.013 1.720 16.525 1.00 84.56 81 THR A O 1
ATOM 582 N N . TYR A 1 82 ? -16.566 3.342 18.015 1.00 89.44 82 TYR A N 1
ATOM 583 C CA . TYR A 1 82 ? -16.750 2.551 19.226 1.00 89.44 82 TYR A CA 1
ATOM 584 C C . TYR A 1 82 ? -17.956 3.055 20.020 1.00 89.44 82 TYR A C 1
ATOM 586 O O . TYR A 1 82 ? -18.191 4.261 20.129 1.00 89.44 82 TYR A O 1
ATOM 594 N N . GLU A 1 83 ? -18.712 2.137 20.622 1.00 93.19 83 GLU A N 1
ATOM 595 C CA . GLU A 1 83 ? -19.864 2.474 21.460 1.00 93.19 83 GLU A CA 1
ATOM 596 C C . GLU A 1 83 ? -19.593 2.180 22.937 1.00 93.19 83 GLU A C 1
ATOM 598 O O . GLU A 1 83 ? -19.220 1.070 23.322 1.00 93.19 83 GLU A O 1
ATOM 603 N N . LEU A 1 84 ? -19.864 3.173 23.785 1.00 97.06 84 LEU A N 1
ATOM 604 C CA . LEU A 1 84 ? -19.891 3.026 25.237 1.00 97.06 84 LEU A CA 1
ATOM 605 C C . LEU A 1 84 ? -21.313 3.206 25.743 1.00 97.06 84 LEU A C 1
ATOM 607 O O . LEU A 1 84 ? -21.971 4.207 25.462 1.00 97.06 84 LEU A O 1
ATOM 611 N N . THR A 1 85 ? -21.784 2.261 26.548 1.00 97.25 85 THR A N 1
ATOM 612 C CA . THR A 1 85 ? -23.094 2.337 27.194 1.00 97.25 85 THR A CA 1
ATOM 613 C C . THR A 1 85 ? -22.929 2.623 28.680 1.00 97.25 85 THR A C 1
ATOM 615 O O . THR A 1 85 ? -22.400 1.797 29.425 1.00 97.25 85 THR A O 1
ATOM 618 N N . TYR A 1 86 ? -23.441 3.775 29.111 1.00 97.56 86 TYR A N 1
ATOM 619 C CA . TYR A 1 86 ? -23.493 4.216 30.501 1.00 97.56 86 TYR A CA 1
ATOM 620 C C . TYR A 1 86 ? -24.826 3.820 31.114 1.00 97.56 86 TYR A C 1
ATOM 622 O O . TYR A 1 86 ? -25.885 4.123 30.560 1.00 97.56 86 TYR A O 1
ATOM 630 N N . LYS A 1 87 ? -24.779 3.179 32.280 1.00 97.94 87 LYS A N 1
ATOM 631 C CA . LYS A 1 87 ? -25.951 2.680 32.991 1.00 97.94 87 LYS A CA 1
ATOM 632 C C . LYS A 1 87 ? -25.883 3.017 34.478 1.00 97.94 87 LYS A C 1
ATOM 634 O O . LYS A 1 87 ? -25.028 2.510 35.208 1.00 97.94 87 LYS A O 1
ATOM 639 N N . VAL A 1 88 ? -26.827 3.834 34.944 1.00 97.06 88 VAL A N 1
ATOM 640 C CA . VAL A 1 88 ? -26.947 4.227 36.358 1.00 97.06 88 VAL A CA 1
ATOM 641 C C . VAL A 1 88 ? -28.319 3.893 36.920 1.00 97.06 88 VAL A C 1
ATOM 643 O O . VAL A 1 88 ? -29.312 3.841 36.192 1.00 97.06 88 VAL A O 1
ATOM 646 N N . LYS A 1 89 ? -28.356 3.664 38.232 1.00 95.94 89 LYS A N 1
ATOM 647 C CA . LYS A 1 89 ? -29.565 3.393 39.001 1.00 95.94 89 LYS A CA 1
ATOM 648 C C . LYS A 1 89 ? -29.546 4.226 40.280 1.00 95.94 89 LYS A C 1
ATOM 650 O O . LYS A 1 89 ? -28.510 4.276 40.942 1.00 95.94 89 LYS A O 1
ATOM 655 N N . ASP A 1 90 ? -30.660 4.875 40.592 1.00 95.38 90 ASP A N 1
ATOM 656 C CA . ASP A 1 90 ? -30.848 5.605 41.852 1.00 95.38 90 ASP A CA 1
ATOM 657 C C . ASP A 1 90 ? -31.115 4.649 43.037 1.00 95.38 90 ASP A C 1
ATOM 659 O O . ASP A 1 90 ? -31.129 3.420 42.887 1.00 95.38 90 ASP A O 1
ATOM 663 N N . LYS A 1 91 ? -31.332 5.186 44.244 1.00 94.19 91 LYS A N 1
ATOM 664 C CA . LYS A 1 91 ? -31.617 4.361 45.431 1.00 94.19 91 LYS A CA 1
ATOM 665 C C . LYS A 1 91 ? -33.011 3.729 45.404 1.00 94.19 91 LYS A C 1
ATOM 667 O O . LYS A 1 91 ? -33.219 2.711 46.070 1.00 94.19 91 LYS A O 1
ATOM 672 N N . ALA A 1 92 ? -33.957 4.304 44.664 1.00 94.12 92 ALA A N 1
ATOM 673 C CA . ALA A 1 92 ? -35.317 3.790 44.496 1.00 94.12 92 ALA A CA 1
ATOM 674 C C . ALA A 1 92 ? -35.414 2.667 43.442 1.00 94.12 92 ALA A C 1
ATOM 676 O O . ALA A 1 92 ? -36.407 1.930 43.391 1.00 94.12 92 ALA A O 1
ATOM 677 N N . GLY A 1 93 ? -34.357 2.482 42.654 1.00 93.94 93 GLY A N 1
ATOM 678 C CA . GLY A 1 93 ? -34.222 1.478 41.618 1.00 93.94 93 GLY A CA 1
ATOM 679 C C . GLY A 1 93 ? -34.576 1.954 40.207 1.00 93.94 93 GLY A C 1
ATOM 680 O O . GLY A 1 93 ? -34.608 1.097 39.314 1.00 93.94 93 GLY A O 1
ATOM 681 N N . ASN A 1 94 ? -34.831 3.248 39.973 1.00 95.88 94 ASN A N 1
ATOM 682 C CA . ASN A 1 94 ? -35.073 3.755 38.622 1.00 95.88 94 ASN A CA 1
ATOM 683 C C . ASN A 1 94 ? -33.750 3.855 37.854 1.00 95.88 94 ASN A C 1
ATOM 685 O O . ASN A 1 94 ? -32.685 4.110 38.410 1.00 95.88 94 ASN A O 1
ATOM 689 N N . GLU A 1 95 ? -33.807 3.563 36.556 1.00 97.62 95 GLU A N 1
ATOM 690 C CA . GLU A 1 95 ? -32.626 3.275 35.743 1.00 97.62 95 GLU A CA 1
ATOM 691 C C . GLU A 1 95 ? -32.570 4.164 34.502 1.00 97.62 95 GLU A C 1
ATOM 693 O O . GLU A 1 95 ? -33.567 4.305 33.780 1.00 97.62 95 GLU A O 1
ATOM 698 N N . ALA A 1 96 ? -31.381 4.707 34.242 1.00 97.25 96 ALA A N 1
ATOM 699 C CA . ALA A 1 96 ? -31.066 5.518 33.078 1.00 97.25 96 ALA A CA 1
ATOM 700 C C . ALA A 1 96 ? -29.926 4.888 32.274 1.00 97.25 96 ALA A C 1
ATOM 702 O O . ALA A 1 96 ? -28.972 4.346 32.839 1.00 97.25 96 ALA A O 1
ATOM 703 N N . VAL A 1 97 ? -30.049 4.965 30.948 1.00 97.56 97 VAL A N 1
ATOM 704 C CA . VAL A 1 97 ? -29.077 4.440 29.986 1.00 97.56 97 VAL A CA 1
ATOM 705 C C . VAL A 1 97 ? -28.779 5.525 28.957 1.00 97.56 97 VAL A C 1
ATOM 707 O O . VAL A 1 97 ? -29.714 6.140 28.441 1.00 97.56 97 VAL A O 1
ATOM 710 N N . LYS A 1 98 ? -27.501 5.756 28.653 1.00 96.75 98 LYS A N 1
ATOM 711 C CA . LYS A 1 98 ? -27.055 6.649 27.575 1.00 96.75 98 LYS A CA 1
ATOM 712 C C . LYS A 1 98 ? -25.905 5.993 26.816 1.00 96.75 98 LYS A C 1
ATOM 714 O O . LYS A 1 98 ? -25.028 5.404 27.440 1.00 96.75 98 LYS A O 1
ATOM 719 N N . VAL A 1 99 ? -25.930 6.085 25.489 1.00 95.75 99 VAL A N 1
ATOM 720 C CA . VAL A 1 99 ? -24.866 5.583 24.611 1.00 95.75 99 VAL A CA 1
ATOM 721 C C . VAL A 1 99 ? -24.023 6.766 24.147 1.00 95.75 99 VAL A C 1
ATOM 723 O O . VAL A 1 99 ? -24.582 7.781 23.731 1.00 95.75 99 VAL A O 1
ATOM 726 N N . ARG A 1 100 ? -22.700 6.631 24.234 1.00 97.31 100 ARG A N 1
ATOM 727 C CA . ARG A 1 100 ? -21.715 7.536 23.638 1.00 97.31 100 ARG A CA 1
ATOM 728 C C . ARG A 1 100 ? -21.064 6.830 22.464 1.00 97.31 100 ARG A C 1
ATOM 730 O O . ARG A 1 100 ? -20.640 5.685 22.601 1.00 97.31 100 ARG A O 1
ATOM 737 N N . VAL A 1 101 ? -20.963 7.542 21.353 1.00 93.44 101 VAL A N 1
ATOM 738 C CA . VAL A 1 101 ? -20.211 7.110 20.177 1.00 93.44 101 VAL A CA 1
ATOM 739 C C . VAL A 1 101 ? -18.861 7.822 20.199 1.00 93.44 101 VAL A C 1
ATOM 741 O O . VAL A 1 101 ? -18.818 9.042 20.359 1.00 93.44 101 VAL A O 1
ATOM 744 N N . VAL A 1 102 ? -17.774 7.070 20.084 1.00 96.00 102 VAL A N 1
ATOM 745 C CA . VAL A 1 102 ? -16.407 7.594 20.001 1.00 96.00 102 VAL A CA 1
ATOM 746 C C . VAL A 1 102 ? -15.851 7.222 18.636 1.00 96.00 102 VAL A C 1
ATOM 748 O O . VAL A 1 102 ? -15.768 6.039 18.315 1.00 96.00 102 VAL A O 1
ATOM 751 N N . THR A 1 103 ? -15.507 8.225 17.837 1.00 90.69 103 THR A N 1
ATOM 752 C CA . THR A 1 103 ? -14.842 8.041 16.542 1.00 90.69 103 THR A CA 1
ATOM 753 C C . THR A 1 103 ? -13.346 8.221 16.750 1.00 90.69 103 THR A C 1
ATOM 755 O O . THR A 1 103 ? -12.930 9.271 17.229 1.00 90.69 103 THR A O 1
ATOM 758 N N . VAL A 1 104 ? -12.554 7.203 16.437 1.00 89.31 104 VAL A N 1
ATOM 759 C CA . VAL A 1 104 ? -11.094 7.287 16.373 1.00 89.31 104 VAL A CA 1
ATOM 760 C C . VAL A 1 104 ? -10.742 7.514 14.906 1.00 89.31 104 VAL A C 1
ATOM 762 O O . VAL A 1 104 ? -11.022 6.654 14.072 1.00 89.31 104 VAL A O 1
ATOM 765 N N . GLU A 1 105 ? -10.221 8.691 14.585 1.00 82.94 105 GLU A N 1
ATOM 766 C CA . GLU A 1 105 ? -9.736 9.049 13.251 1.00 82.94 105 GLU A CA 1
ATOM 767 C C . GLU A 1 105 ? -8.273 8.639 13.095 1.00 82.94 105 GLU A C 1
ATOM 769 O O . GLU A 1 105 ? -7.510 8.649 14.063 1.00 82.94 105 GLU A O 1
ATOM 774 N N . ALA A 1 106 ? -7.898 8.251 11.877 1.00 75.75 106 ALA A N 1
ATOM 775 C CA . ALA A 1 106 ? -6.502 8.043 11.533 1.00 75.75 106 ALA A CA 1
ATOM 776 C C . ALA A 1 106 ? -5.753 9.385 11.580 1.00 75.75 106 ALA A C 1
ATOM 778 O O . ALA A 1 106 ? -6.340 10.435 11.315 1.00 75.75 106 ALA A O 1
ATOM 779 N N . GLU A 1 107 ? -4.457 9.352 11.897 1.00 65.88 107 GLU A N 1
ATOM 780 C CA . GLU A 1 107 ? -3.622 10.552 11.809 1.00 65.88 107 GLU A CA 1
ATOM 781 C C . GLU A 1 107 ? -3.660 11.129 10.376 1.00 65.88 107 GLU A C 1
ATOM 783 O O . GLU A 1 107 ? -3.763 10.371 9.405 1.00 65.88 107 GLU A O 1
ATOM 788 N N . PRO A 1 108 ? -3.561 12.459 10.195 1.00 54.81 108 PRO A N 1
ATOM 789 C CA . PRO A 1 108 ? -3.483 13.057 8.865 1.00 54.81 108 PRO A CA 1
ATOM 790 C C . PRO A 1 108 ? -2.350 12.422 8.036 1.00 54.81 108 PRO A C 1
ATOM 792 O O . PRO A 1 108 ? -1.189 12.484 8.436 1.00 54.81 108 PRO A O 1
ATOM 795 N N . GLY A 1 109 ? -2.693 11.814 6.894 1.00 56.72 109 GLY A N 1
ATOM 796 C CA . GLY A 1 109 ? -1.762 11.066 6.029 1.00 56.72 109 GLY A CA 1
ATOM 797 C C . GLY A 1 109 ? -1.842 9.534 6.153 1.00 56.72 109 GLY A C 1
ATOM 798 O O . GLY A 1 109 ? -1.286 8.835 5.313 1.00 56.72 109 GLY A O 1
ATOM 799 N N . GLU A 1 110 ? -2.578 9.006 7.138 1.00 60.47 110 GLU A N 1
ATOM 800 C CA . GLU A 1 110 ? -2.843 7.565 7.329 1.00 60.47 110 GLU A CA 1
ATOM 801 C C . GLU A 1 110 ? -4.193 7.117 6.718 1.00 60.47 110 GLU A C 1
ATOM 803 O O . GLU A 1 110 ? -4.612 5.968 6.862 1.00 60.47 110 GLU A O 1
ATOM 808 N N . GLU A 1 111 ? -4.897 8.010 6.016 1.00 65.06 111 GLU A N 1
ATOM 809 C CA . GLU A 1 111 ? -6.098 7.642 5.262 1.00 65.06 111 GLU A CA 1
ATOM 810 C C . GLU A 1 111 ? -5.704 6.826 4.018 1.00 65.06 111 GLU A C 1
ATOM 812 O O . GLU A 1 111 ? -4.836 7.264 3.254 1.00 65.06 111 GLU A O 1
ATOM 817 N N . PRO A 1 112 ? -6.342 5.666 3.761 1.00 66.44 112 PRO A N 1
ATOM 818 C CA . PRO A 1 112 ? -6.053 4.871 2.579 1.00 66.44 112 PRO A CA 1
ATOM 819 C C . PRO A 1 112 ? -6.258 5.688 1.296 1.00 66.44 112 PRO A C 1
ATOM 821 O O . PRO A 1 112 ? -7.384 6.005 0.899 1.00 66.44 112 PRO A O 1
ATOM 824 N N . LEU A 1 113 ? -5.166 5.980 0.603 1.00 66.88 113 LEU A N 1
ATOM 825 C CA . LEU A 1 113 ? -5.181 6.454 -0.768 1.00 66.88 113 LEU A CA 1
ATOM 826 C C . LEU A 1 113 ? -5.276 5.268 -1.739 1.00 66.88 113 LEU A C 1
ATOM 828 O O . LEU A 1 113 ? -5.060 4.105 -1.398 1.00 66.88 113 LEU A O 1
ATOM 832 N N . ALA A 1 114 ? -5.638 5.565 -2.986 1.00 61.72 114 ALA A N 1
ATOM 833 C CA . ALA A 1 114 ? -5.680 4.594 -4.082 1.00 61.72 114 ALA A CA 1
ATOM 834 C C . ALA A 1 114 ? -6.712 3.453 -3.947 1.00 61.72 114 ALA A C 1
ATOM 836 O O . ALA A 1 114 ? -6.540 2.364 -4.503 1.00 61.72 114 ALA A O 1
ATOM 837 N N . ASN A 1 115 ? -7.813 3.721 -3.232 1.00 78.19 115 ASN A N 1
ATOM 838 C CA . ASN A 1 115 ? -9.021 2.892 -3.140 1.00 78.19 115 ASN A CA 1
ATOM 839 C C . ASN A 1 115 ? -8.787 1.406 -2.806 1.00 78.19 115 ASN A C 1
ATOM 841 O O . ASN A 1 115 ? -9.605 0.553 -3.170 1.00 78.19 115 ASN A O 1
ATOM 845 N N . LEU A 1 116 ? -7.686 1.090 -2.121 1.00 84.62 116 LEU A N 1
ATOM 846 C CA . LEU A 1 116 ? -7.423 -0.242 -1.597 1.00 84.62 116 LEU A CA 1
ATOM 847 C C . LEU A 1 116 ? -8.357 -0.507 -0.414 1.00 84.62 116 LEU A C 1
ATOM 849 O O . LEU A 1 116 ? -8.428 0.283 0.522 1.00 84.62 116 LEU A O 1
ATOM 853 N N . VAL A 1 117 ? -9.093 -1.618 -0.464 1.00 84.62 117 VAL A N 1
ATOM 854 C CA . VAL A 1 117 ? -10.022 -2.019 0.601 1.00 84.62 117 VAL A CA 1
ATOM 855 C C . VAL A 1 117 ? -9.753 -3.446 1.067 1.00 84.62 117 VAL A C 1
ATOM 857 O O . VAL A 1 117 ? -9.405 -4.313 0.267 1.00 84.62 117 VAL A O 1
ATOM 860 N N . GLY A 1 118 ? -9.961 -3.710 2.360 1.00 85.69 118 GLY A N 1
ATOM 861 C CA . GLY A 1 118 ? -9.858 -5.054 2.943 1.00 85.69 118 GLY A CA 1
ATOM 862 C C . GLY A 1 118 ? -8.436 -5.616 3.018 1.00 85.69 118 GLY A C 1
ATOM 863 O O . GLY A 1 118 ? -8.275 -6.829 2.909 1.00 85.69 118 GLY A O 1
ATOM 864 N N . GLY A 1 119 ? -7.427 -4.747 3.127 1.00 89.00 119 GLY A N 1
ATOM 865 C CA . GLY A 1 119 ? -6.035 -5.141 3.369 1.00 89.00 119 GLY A CA 1
ATOM 866 C C . GLY A 1 119 ? -5.703 -5.429 4.838 1.00 89.00 119 GLY A C 1
ATOM 867 O O . GLY A 1 119 ? -4.618 -5.928 5.104 1.00 89.00 119 GLY A O 1
ATOM 868 N N . ASP A 1 120 ? -6.641 -5.154 5.747 1.00 88.06 120 ASP A N 1
ATOM 869 C CA . ASP A 1 120 ? -6.655 -5.556 7.164 1.00 88.06 120 ASP A CA 1
ATOM 870 C C . ASP A 1 120 ? -7.052 -7.029 7.364 1.00 88.06 120 ASP A C 1
ATOM 872 O O . ASP A 1 120 ? -7.018 -7.546 8.466 1.00 88.06 120 ASP A O 1
ATOM 876 N N . PHE A 1 121 ? -7.548 -7.679 6.305 1.00 89.62 121 PHE A N 1
ATOM 877 C CA . PHE A 1 121 ? -8.018 -9.064 6.282 1.00 89.62 121 PHE A CA 1
ATOM 878 C C . PHE A 1 121 ? -8.940 -9.487 7.450 1.00 89.62 121 PHE A C 1
ATOM 880 O O . PHE A 1 121 ? -9.099 -10.675 7.703 1.00 89.62 121 PHE A O 1
ATOM 887 N N . GLU A 1 122 ? -9.702 -8.572 8.058 1.00 83.62 122 GLU A N 1
ATOM 888 C CA . GLU A 1 122 ? -10.667 -8.859 9.145 1.00 83.62 122 GLU A CA 1
ATOM 889 C C . GLU A 1 122 ? -11.918 -9.655 8.693 1.00 83.62 122 GLU A C 1
ATOM 891 O O . GLU A 1 122 ? -12.852 -9.930 9.452 1.00 83.62 122 GLU A O 1
ATOM 896 N N . ARG A 1 123 ? -11.983 -10.040 7.414 1.00 76.50 123 ARG A N 1
ATOM 897 C CA . ARG A 1 123 ? -13.079 -10.832 6.833 1.00 76.50 123 ARG A CA 1
ATOM 898 C C . ARG A 1 123 ? -12.803 -12.330 6.921 1.00 76.50 123 ARG A C 1
ATOM 900 O O . ARG A 1 123 ? -11.670 -12.769 6.893 1.00 76.50 123 ARG A O 1
ATOM 907 N N . GLU A 1 124 ? -13.849 -13.156 6.893 1.00 70.94 124 GLU A N 1
ATOM 908 C CA . GLU A 1 124 ? -13.679 -14.620 6.958 1.00 70.94 124 GLU A CA 1
ATOM 909 C C . GLU A 1 124 ? -12.981 -15.229 5.724 1.00 70.94 124 GLU A C 1
ATOM 911 O O . GLU A 1 124 ? -12.416 -16.319 5.809 1.00 70.94 124 GLU A O 1
ATOM 916 N N . THR A 1 125 ? -13.025 -14.562 4.563 1.00 75.62 125 THR A N 1
ATOM 917 C CA . THR A 1 125 ? -12.427 -15.067 3.318 1.00 75.62 125 THR A CA 1
ATOM 918 C C . THR A 1 125 ? -11.846 -13.949 2.460 1.00 75.62 125 THR A C 1
ATOM 920 O O . THR A 1 125 ? -12.499 -12.929 2.251 1.00 75.62 125 THR A O 1
ATOM 923 N N . ILE A 1 126 ? -10.677 -14.191 1.855 1.00 77.25 126 ILE A N 1
ATOM 924 C CA . ILE A 1 126 ? -10.115 -13.306 0.818 1.00 77.25 126 ILE A CA 1
ATOM 925 C C . ILE A 1 126 ? -10.879 -13.420 -0.512 1.00 77.25 126 ILE A C 1
ATOM 927 O O . ILE A 1 126 ? -10.994 -12.459 -1.270 1.00 77.25 126 ILE A O 1
ATOM 931 N N . ALA A 1 127 ? -11.458 -14.593 -0.791 1.00 69.94 127 ALA A N 1
ATOM 932 C CA . ALA A 1 127 ? -12.289 -14.807 -1.968 1.00 69.94 127 ALA A CA 1
ATOM 933 C C . ALA A 1 127 ? -13.581 -13.977 -1.867 1.00 69.94 127 ALA A C 1
ATOM 935 O O . ALA A 1 127 ? -14.379 -14.170 -0.953 1.00 69.94 127 ALA A O 1
ATOM 936 N N . GLY A 1 128 ? -13.798 -13.073 -2.826 1.00 66.88 128 GLY A N 1
ATOM 937 C CA . GLY A 1 128 ? -14.993 -12.224 -2.880 1.00 66.88 128 GLY A CA 1
ATOM 938 C C . GLY A 1 128 ? -14.839 -10.845 -2.236 1.00 66.88 128 GLY A C 1
ATOM 939 O O . GLY A 1 128 ? -15.792 -10.067 -2.287 1.00 66.88 128 GLY A O 1
ATOM 940 N N . VAL A 1 129 ? -13.664 -10.510 -1.689 1.00 77.31 129 VAL A N 1
ATOM 941 C CA . VAL A 1 129 ? -13.320 -9.107 -1.423 1.00 77.31 129 VAL A CA 1
ATOM 942 C C . VAL A 1 129 ? -13.035 -8.443 -2.764 1.00 77.31 129 VAL A C 1
ATOM 944 O O . VAL A 1 129 ? -12.204 -8.919 -3.537 1.00 77.31 129 VAL A O 1
ATOM 947 N N . ASP A 1 130 ? -13.773 -7.379 -3.071 1.00 81.38 130 ASP A N 1
ATOM 948 C CA . ASP A 1 130 ? -13.644 -6.708 -4.359 1.00 81.38 130 ASP A CA 1
ATOM 949 C C . ASP A 1 130 ? -12.209 -6.193 -4.561 1.00 81.38 130 ASP A C 1
ATOM 951 O O . ASP A 1 130 ? -11.655 -5.535 -3.687 1.00 81.38 130 ASP A O 1
ATOM 955 N N . GLY A 1 131 ? -11.599 -6.537 -5.697 1.00 87.75 131 GLY A N 1
ATOM 956 C CA . GLY A 1 131 ? -10.214 -6.195 -6.035 1.00 87.75 131 GLY A CA 1
ATOM 957 C C . GLY A 1 131 ? -9.163 -7.255 -5.682 1.00 87.75 131 GLY A C 1
ATOM 958 O O . GLY A 1 131 ? -8.215 -7.404 -6.456 1.00 87.75 131 GLY A O 1
ATOM 959 N N . TRP A 1 132 ? -9.336 -8.034 -4.607 1.00 93.56 132 TRP A N 1
ATOM 960 C CA . TRP A 1 132 ? -8.366 -9.066 -4.210 1.00 93.56 132 TRP A CA 1
ATOM 961 C C . TRP A 1 132 ? -8.510 -10.357 -5.020 1.00 93.56 132 TRP A C 1
ATOM 963 O O . TRP A 1 132 ? -9.605 -10.892 -5.203 1.00 93.56 132 TRP A O 1
ATOM 973 N N . THR A 1 133 ? -7.383 -10.907 -5.466 1.00 93.81 133 THR A N 1
ATOM 974 C CA . THR A 1 133 ? -7.318 -12.214 -6.130 1.00 93.81 133 THR A CA 1
ATOM 975 C C . THR A 1 133 ? -6.075 -12.982 -5.708 1.00 93.81 133 THR A C 1
ATOM 977 O O . THR A 1 133 ? -5.028 -12.391 -5.454 1.00 93.81 133 THR A O 1
ATOM 980 N N . THR A 1 134 ? -6.159 -14.308 -5.700 1.00 94.81 134 THR A N 1
ATOM 981 C CA . THR A 1 134 ? -5.017 -15.196 -5.464 1.00 94.81 134 THR A CA 1
ATOM 982 C C . THR A 1 134 ? -4.776 -16.070 -6.687 1.00 94.81 134 THR A C 1
ATOM 984 O O . THR A 1 134 ? -5.706 -16.397 -7.430 1.00 94.81 134 THR A O 1
ATOM 987 N N . TRP A 1 135 ? -3.518 -16.427 -6.929 1.00 94.19 135 TRP A N 1
ATOM 988 C CA . TRP A 1 135 ? -3.148 -17.282 -8.051 1.00 94.19 135 TRP A CA 1
ATOM 989 C C . TRP A 1 135 ? -1.832 -18.001 -7.769 1.00 94.19 135 TRP A C 1
ATOM 991 O O . TRP A 1 135 ? -0.919 -17.414 -7.196 1.00 94.19 135 TRP A O 1
ATOM 1001 N N . PHE A 1 136 ? -1.711 -19.246 -8.217 1.00 91.75 136 PHE A N 1
ATOM 1002 C CA . PHE A 1 136 ? -0.443 -19.965 -8.238 1.00 91.75 136 PHE A CA 1
ATOM 1003 C C . PHE A 1 136 ? -0.328 -20.836 -9.491 1.00 91.75 136 PHE A C 1
ATOM 1005 O O . PHE A 1 136 ? -1.337 -21.265 -10.062 1.00 91.75 136 PHE A O 1
ATOM 1012 N N . ASP A 1 137 ? 0.905 -21.101 -9.918 1.00 88.62 137 ASP A N 1
ATOM 1013 C CA . ASP A 1 137 ? 1.185 -21.922 -11.087 1.00 88.62 137 ASP A CA 1
ATOM 1014 C C . ASP A 1 137 ? 0.982 -23.411 -10.777 1.00 88.62 137 ASP A C 1
ATOM 1016 O O . ASP A 1 137 ? 1.838 -24.108 -10.238 1.00 88.62 137 ASP A O 1
ATOM 1020 N N . THR A 1 138 ? -0.184 -23.927 -11.159 1.00 84.69 138 THR A N 1
ATOM 1021 C CA . THR A 1 138 ? -0.501 -25.359 -11.032 1.00 84.69 138 THR A CA 1
ATOM 1022 C C . THR A 1 138 ? 0.339 -26.265 -11.942 1.00 84.69 138 THR A C 1
ATOM 1024 O O . THR A 1 138 ? 0.360 -27.479 -11.739 1.00 84.69 138 THR A O 1
ATOM 1027 N N . SER A 1 139 ? 1.012 -25.717 -12.963 1.00 79.94 139 SER A N 1
ATOM 1028 C CA . SER A 1 139 ? 1.799 -26.501 -13.922 1.00 79.94 139 SER A CA 1
ATOM 1029 C C . SER A 1 139 ? 3.170 -26.910 -13.388 1.00 79.94 139 SER A C 1
ATOM 1031 O O . SER A 1 139 ? 3.746 -27.882 -13.876 1.00 79.94 139 SER A O 1
ATOM 1033 N N . THR A 1 140 ? 3.656 -26.217 -12.359 1.00 71.62 140 THR A N 1
ATOM 1034 C CA . THR A 1 140 ? 4.953 -26.450 -11.714 1.00 71.62 140 THR A CA 1
ATOM 1035 C C . THR A 1 140 ? 4.818 -27.164 -10.366 1.00 71.62 140 THR A C 1
ATOM 1037 O O . THR A 1 140 ? 5.760 -27.221 -9.581 1.00 71.62 140 THR A O 1
ATOM 1040 N N . GLY A 1 141 ? 3.635 -27.734 -10.105 1.00 75.62 141 GLY A N 1
ATOM 1041 C CA . GLY A 1 141 ? 3.345 -28.609 -8.970 1.00 75.62 141 GLY A CA 1
ATOM 1042 C C . GLY A 1 141 ? 3.141 -27.910 -7.630 1.00 75.62 141 GLY A C 1
ATOM 1043 O O . GLY A 1 141 ? 2.980 -28.609 -6.633 1.00 75.62 141 GLY A O 1
ATOM 1044 N N . TYR A 1 142 ? 3.103 -26.574 -7.582 1.00 81.94 142 TYR A N 1
ATOM 1045 C CA . TYR A 1 142 ? 2.717 -25.846 -6.374 1.00 81.94 142 TYR A CA 1
ATOM 1046 C C . TYR A 1 142 ? 1.380 -26.349 -5.810 1.00 81.94 142 TYR A C 1
ATOM 1048 O O . TYR A 1 142 ? 0.388 -26.469 -6.529 1.00 81.94 142 TYR A O 1
ATOM 1056 N N . ASP A 1 143 ? 1.362 -26.600 -4.502 1.00 88.31 143 ASP A N 1
ATOM 1057 C CA . ASP A 1 143 ? 0.155 -26.807 -3.704 1.00 88.31 143 ASP A CA 1
ATOM 1058 C C . ASP A 1 143 ? 0.111 -25.678 -2.672 1.00 88.31 143 ASP A C 1
ATOM 1060 O O . ASP A 1 143 ? 0.930 -25.628 -1.751 1.00 88.31 143 ASP A O 1
ATOM 1064 N N . VAL A 1 144 ? -0.792 -24.721 -2.895 1.00 93.12 144 VAL A N 1
ATOM 1065 C CA . VAL A 1 144 ? -0.917 -23.516 -2.073 1.00 93.12 144 VAL A CA 1
ATOM 1066 C C . VAL A 1 144 ? -2.341 -23.389 -1.564 1.00 93.12 144 VAL A C 1
ATOM 1068 O O . VAL A 1 144 ? -3.299 -23.448 -2.337 1.00 93.12 144 VAL A O 1
ATOM 1071 N N . GLU A 1 145 ? -2.476 -23.162 -0.262 1.00 94.75 145 GLU A N 1
ATOM 1072 C CA . GLU A 1 145 ? -3.750 -22.812 0.360 1.00 94.75 145 GLU A CA 1
ATOM 1073 C C . GLU A 1 145 ? -3.726 -21.360 0.841 1.00 94.75 145 GLU A C 1
ATOM 1075 O O . GLU A 1 145 ? -2.767 -20.916 1.469 1.00 94.75 145 GLU A O 1
ATOM 1080 N N . TYR A 1 146 ? -4.806 -20.625 0.566 1.00 95.19 146 TYR A N 1
ATOM 1081 C CA . TYR A 1 146 ? -4.995 -19.247 1.018 1.00 95.19 146 TYR A CA 1
ATOM 1082 C C . TYR A 1 146 ? -6.162 -19.209 1.991 1.00 95.19 146 TYR A C 1
ATOM 1084 O O . TYR A 1 146 ? -7.275 -19.599 1.636 1.00 95.19 146 TYR A O 1
ATOM 1092 N N . ASN A 1 147 ? -5.916 -18.735 3.205 1.00 94.06 147 ASN A N 1
ATOM 1093 C CA . ASN A 1 147 ? -6.917 -18.678 4.264 1.00 94.06 147 ASN A CA 1
ATOM 1094 C C . ASN A 1 147 ? -6.798 -17.356 5.011 1.00 94.06 147 ASN A C 1
ATOM 1096 O O . ASN A 1 147 ? -5.721 -16.777 5.044 1.00 94.06 147 ASN A O 1
ATOM 1100 N N . ILE A 1 148 ? -7.876 -16.913 5.652 1.00 92.19 148 ILE A N 1
ATOM 1101 C CA . ILE A 1 148 ? -7.775 -15.886 6.688 1.00 92.19 148 ILE A CA 1
ATOM 1102 C C . ILE A 1 148 ? -7.880 -16.579 8.043 1.00 92.19 148 ILE A C 1
ATOM 1104 O O . ILE A 1 148 ? -8.795 -17.374 8.271 1.00 92.19 148 ILE A O 1
ATOM 1108 N N . VAL A 1 149 ? -6.922 -16.318 8.931 1.00 91.44 149 VAL A N 1
ATOM 1109 C CA . VAL A 1 149 ? -6.877 -16.895 10.277 1.00 91.44 149 VAL A CA 1
ATOM 1110 C C . VAL A 1 149 ? -6.654 -15.770 11.274 1.00 91.44 149 VAL A C 1
ATOM 1112 O O . VAL A 1 149 ? -5.586 -15.175 11.300 1.00 91.44 149 VAL A O 1
ATOM 1115 N N . SER A 1 150 ? -7.655 -15.512 12.120 1.00 87.94 150 SER A N 1
ATOM 1116 C CA . SER A 1 150 ? -7.591 -14.472 13.161 1.00 87.94 150 SER A CA 1
ATOM 1117 C C . SER A 1 150 ? -7.276 -13.068 12.620 1.00 87.94 150 SER A C 1
ATOM 1119 O O . SER A 1 150 ? -6.476 -12.368 13.224 1.00 87.94 150 SER A O 1
ATOM 1121 N N . GLY A 1 151 ? -7.873 -12.691 11.485 1.00 86.69 151 GLY A N 1
ATOM 1122 C CA . GLY A 1 151 ? -7.623 -11.397 10.836 1.00 86.69 151 GLY A CA 1
ATOM 1123 C C . GLY A 1 151 ? -6.380 -11.369 9.942 1.00 86.69 151 GLY A C 1
ATOM 1124 O O . GLY A 1 151 ? -6.163 -10.393 9.260 1.00 86.69 151 GLY A O 1
ATOM 1125 N N . GLU A 1 152 ? -5.588 -12.445 9.864 1.00 93.31 152 GLU A N 1
ATOM 1126 C CA . GLU A 1 152 ? -4.349 -12.468 9.071 1.00 93.31 152 GLU A CA 1
ATOM 1127 C C . GLU A 1 152 ? -4.541 -13.269 7.769 1.00 93.31 152 GLU A C 1
ATOM 1129 O O . GLU A 1 152 ? -5.061 -14.393 7.804 1.00 93.31 152 GLU A O 1
ATOM 1134 N N . LEU A 1 153 ? -4.061 -12.771 6.619 1.00 96.50 153 LEU A N 1
ATOM 1135 C CA . LEU A 1 153 ? -3.983 -13.586 5.401 1.00 96.50 153 LEU A CA 1
ATOM 1136 C C . LEU A 1 153 ? -2.829 -14.586 5.517 1.00 96.50 153 LEU A C 1
ATOM 1138 O O . LEU A 1 153 ? -1.662 -14.207 5.545 1.00 96.50 153 LEU A O 1
ATOM 1142 N N . VAL A 1 154 ? -3.154 -15.875 5.488 1.00 97.50 154 VAL A N 1
ATOM 1143 C CA . VAL A 1 154 ? -2.206 -16.991 5.515 1.00 97.50 154 VAL A CA 1
ATOM 1144 C C . VAL A 1 154 ? -2.077 -17.606 4.125 1.00 97.50 154 VAL A C 1
ATOM 1146 O O . VAL A 1 154 ? -3.050 -18.113 3.563 1.00 97.50 154 VAL A O 1
ATOM 1149 N N . ILE A 1 155 ? -0.853 -17.611 3.602 1.00 97.31 155 ILE A N 1
ATOM 1150 C CA . ILE A 1 155 ? -0.447 -18.279 2.367 1.00 97.31 155 ILE A CA 1
ATOM 1151 C C . ILE A 1 155 ? 0.375 -19.514 2.749 1.00 97.31 155 ILE A C 1
ATOM 1153 O O . ILE A 1 155 ? 1.560 -19.407 3.065 1.00 97.31 155 ILE A O 1
ATOM 1157 N N . ASP A 1 156 ? -0.249 -20.690 2.743 1.00 96.44 156 ASP A N 1
ATOM 1158 C CA . ASP A 1 156 ? 0.403 -21.964 3.058 1.00 96.44 156 ASP A CA 1
ATOM 1159 C C . ASP A 1 156 ? 0.997 -22.580 1.791 1.00 96.44 156 ASP A C 1
ATOM 1161 O O . ASP A 1 156 ? 0.290 -23.210 1.003 1.00 96.44 156 ASP A O 1
ATOM 1165 N N . ILE A 1 157 ? 2.294 -22.344 1.572 1.00 93.75 157 ILE A N 1
ATOM 1166 C CA . ILE A 1 157 ? 3.035 -22.877 0.427 1.00 93.75 157 ILE A CA 1
ATOM 1167 C C . ILE A 1 157 ? 3.627 -24.220 0.824 1.00 93.75 157 ILE A C 1
ATOM 1169 O O . ILE A 1 157 ? 4.648 -24.279 1.516 1.00 93.75 157 ILE A O 1
ATOM 1173 N N . LYS A 1 158 ? 2.997 -25.298 0.366 1.00 89.69 158 LYS A N 1
ATOM 1174 C CA . LYS A 1 158 ? 3.435 -26.652 0.682 1.00 89.69 158 LYS A CA 1
ATOM 1175 C C . LYS A 1 158 ? 4.574 -27.072 -0.233 1.00 89.69 158 LYS A C 1
ATOM 1177 O O . LYS A 1 158 ? 4.700 -26.612 -1.369 1.00 89.69 158 LYS A O 1
ATOM 1182 N N . ASP A 1 159 ? 5.398 -27.980 0.275 1.00 75.38 159 ASP A N 1
ATOM 1183 C CA . ASP A 1 159 ? 6.500 -28.533 -0.495 1.00 75.38 159 ASP A CA 1
ATOM 1184 C C . ASP A 1 159 ? 5.980 -29.367 -1.673 1.00 75.38 159 ASP A C 1
ATOM 1186 O O . ASP A 1 159 ? 5.383 -30.429 -1.489 1.00 75.38 159 ASP A O 1
ATOM 1190 N N . SER A 1 160 ? 6.203 -28.870 -2.887 1.00 63.44 160 SER A N 1
ATOM 1191 C CA . SER A 1 160 ? 5.796 -29.525 -4.129 1.00 63.44 160 SER A CA 1
ATOM 1192 C C . SER A 1 160 ? 6.833 -30.510 -4.673 1.00 63.44 160 SER A C 1
ATOM 1194 O O . SER A 1 160 ? 6.541 -31.244 -5.615 1.00 63.44 160 SER A O 1
ATOM 1196 N N . GLY A 1 161 ? 8.047 -30.556 -4.107 1.00 62.56 161 GLY A N 1
ATOM 1197 C CA . GLY A 1 161 ? 9.135 -31.400 -4.617 1.00 62.56 161 GLY A CA 1
ATOM 1198 C C . GLY A 1 161 ? 9.629 -31.035 -6.028 1.00 62.56 161 GLY A C 1
ATOM 1199 O O . GLY A 1 161 ? 10.381 -31.806 -6.626 1.00 62.56 161 GLY A O 1
ATOM 1200 N N . GLU A 1 162 ? 9.219 -29.882 -6.564 1.00 61.16 162 GLU A N 1
ATOM 1201 C CA . GLU A 1 162 ? 9.425 -29.470 -7.958 1.00 61.16 162 GLU A CA 1
ATOM 1202 C C . GLU A 1 162 ? 10.578 -28.471 -8.151 1.00 61.16 162 GLU A C 1
ATOM 1204 O O . GLU A 1 162 ? 11.050 -27.800 -7.230 1.00 61.16 162 GLU A O 1
ATOM 1209 N N . ALA A 1 163 ? 11.053 -28.392 -9.397 1.00 62.88 163 ALA A N 1
ATOM 1210 C CA . ALA A 1 163 ? 12.243 -27.637 -9.794 1.00 62.88 163 ALA A CA 1
ATOM 1211 C C . ALA A 1 163 ? 11.999 -26.138 -10.045 1.00 62.88 163 ALA A C 1
ATOM 1213 O O . ALA A 1 163 ? 12.946 -25.461 -10.463 1.00 62.88 163 ALA A O 1
ATOM 1214 N N . ASP A 1 164 ? 10.783 -25.628 -9.800 1.00 67.38 164 ASP A N 1
ATOM 1215 C CA . ASP A 1 164 ? 10.375 -24.264 -10.161 1.00 67.38 164 ASP A CA 1
ATOM 1216 C C . ASP A 1 164 ? 11.397 -23.219 -9.694 1.00 67.38 164 ASP A C 1
ATOM 1218 O O . ASP A 1 164 ? 12.016 -23.349 -8.638 1.00 67.38 164 ASP A O 1
ATOM 1222 N N . THR A 1 165 ? 11.632 -22.215 -10.527 1.00 72.31 165 THR A N 1
ATOM 1223 C CA . THR A 1 165 ? 12.612 -21.150 -10.326 1.00 72.31 165 THR A CA 1
ATOM 1224 C C . THR A 1 165 ? 11.999 -19.757 -10.416 1.00 72.31 165 THR A C 1
ATOM 1226 O O . THR A 1 165 ? 12.760 -18.792 -10.430 1.00 72.31 165 THR A O 1
ATOM 1229 N N . GLN A 1 166 ? 10.676 -19.649 -10.574 1.00 88.44 166 GLN A N 1
ATOM 1230 C CA . GLN A 1 166 ? 9.991 -18.394 -10.868 1.00 88.44 166 GLN A CA 1
ATOM 1231 C C . GLN A 1 166 ? 9.404 -17.783 -9.595 1.00 88.44 166 GLN A C 1
ATOM 1233 O O . GLN A 1 166 ? 8.532 -18.357 -8.939 1.00 88.44 166 GLN A O 1
ATOM 1238 N N . TRP A 1 167 ? 9.848 -16.572 -9.261 1.00 91.88 167 TRP A N 1
ATOM 1239 C CA . TRP A 1 167 ? 9.430 -15.886 -8.035 1.00 91.88 167 TRP A CA 1
ATOM 1240 C C . TRP A 1 167 ? 7.956 -15.478 -8.067 1.00 91.88 167 TRP A C 1
ATOM 1242 O O . TRP A 1 167 ? 7.327 -15.339 -7.022 1.00 91.88 167 TRP A O 1
ATOM 1252 N N . TRP A 1 168 ? 7.383 -15.323 -9.262 1.00 92.25 168 TRP A N 1
ATOM 1253 C CA . TRP A 1 168 ? 5.984 -14.956 -9.473 1.00 92.25 168 TRP A CA 1
ATOM 1254 C C . TRP A 1 168 ? 5.028 -16.152 -9.450 1.00 92.25 168 TRP A C 1
ATOM 1256 O O . TRP A 1 168 ? 3.829 -15.960 -9.606 1.00 92.25 168 TRP A O 1
ATOM 1266 N N . ALA A 1 169 ? 5.492 -17.385 -9.259 1.00 92.31 169 ALA A N 1
ATOM 1267 C CA . ALA A 1 169 ? 4.637 -18.567 -9.381 1.00 92.31 169 ALA A CA 1
ATOM 1268 C C . ALA A 1 169 ? 3.588 -18.730 -8.260 1.00 92.31 169 ALA A C 1
ATOM 1270 O O . ALA A 1 169 ? 2.671 -19.529 -8.402 1.00 92.31 169 ALA A O 1
ATOM 1271 N N . VAL A 1 170 ? 3.673 -17.961 -7.168 1.00 94.44 170 VAL A N 1
ATOM 1272 C CA . VAL A 1 170 ? 2.648 -17.893 -6.110 1.00 94.44 170 VAL A CA 1
ATOM 1273 C C . VAL A 1 170 ? 2.341 -16.431 -5.833 1.00 94.44 170 VAL A C 1
ATOM 1275 O O . VAL A 1 170 ? 3.265 -15.673 -5.556 1.00 94.44 170 VAL A O 1
ATOM 1278 N N . GLN A 1 171 ? 1.074 -16.025 -5.913 1.00 95.69 171 GLN A N 1
ATOM 1279 C CA . GLN A 1 171 ? 0.683 -14.616 -5.908 1.00 95.69 171 GLN A CA 1
ATOM 1280 C C . GLN A 1 171 ? -0.546 -14.323 -5.048 1.00 95.69 171 GLN A C 1
ATOM 1282 O O . GLN A 1 171 ? -1.499 -15.107 -4.985 1.00 95.69 171 GLN A O 1
ATOM 1287 N N . VAL A 1 172 ? -0.533 -13.129 -4.463 1.00 97.06 172 VAL A N 1
ATOM 1288 C CA . VAL A 1 172 ? -1.700 -12.416 -3.937 1.00 97.06 172 VAL A CA 1
ATOM 1289 C C . VAL A 1 172 ? -1.714 -11.051 -4.617 1.00 97.06 172 VAL A C 1
ATOM 1291 O O . VAL A 1 172 ? -0.675 -10.401 -4.708 1.00 97.06 172 VAL A O 1
ATOM 1294 N N . GLN A 1 173 ? -2.859 -10.626 -5.136 1.00 95.75 173 GLN A N 1
ATOM 1295 C CA . GLN A 1 173 ? -2.973 -9.402 -5.923 1.00 95.75 173 GLN A CA 1
ATOM 1296 C C . GLN A 1 173 ? -4.160 -8.552 -5.480 1.00 95.75 173 GLN A C 1
ATOM 1298 O O . GLN A 1 173 ? -5.200 -9.104 -5.123 1.00 95.75 173 GLN A O 1
ATOM 1303 N N . TYR A 1 174 ? -4.034 -7.235 -5.629 1.00 94.88 174 TYR A N 1
ATOM 1304 C CA . TYR A 1 174 ? -5.145 -6.288 -5.614 1.00 94.88 174 TYR A CA 1
ATOM 1305 C C . TYR A 1 174 ? -5.187 -5.529 -6.946 1.00 94.88 174 TYR A C 1
ATOM 1307 O O . TYR A 1 174 ? -4.244 -4.819 -7.277 1.00 94.88 174 TYR A O 1
ATOM 1315 N N . ASN A 1 175 ? -6.257 -5.698 -7.728 1.00 92.25 175 ASN A N 1
ATOM 1316 C CA . ASN A 1 175 ? -6.321 -5.347 -9.160 1.00 92.25 175 ASN A CA 1
ATOM 1317 C C . ASN A 1 175 ? -7.133 -4.083 -9.481 1.00 92.25 175 ASN A C 1
ATOM 1319 O O . ASN A 1 175 ? -7.717 -3.985 -10.559 1.00 92.25 175 ASN A O 1
ATOM 1323 N N . LYS A 1 176 ? -7.268 -3.167 -8.522 1.00 90.94 176 LYS A N 1
ATOM 1324 C CA . LYS A 1 176 ? -8.162 -2.004 -8.637 1.00 90.94 176 LYS A CA 1
ATOM 1325 C C . LYS A 1 176 ? -7.523 -0.700 -8.177 1.00 90.94 176 LYS A C 1
ATOM 1327 O O . LYS A 1 176 ? -8.243 0.211 -7.802 1.00 90.94 176 LYS A O 1
ATOM 1332 N N . ILE A 1 177 ? -6.199 -0.608 -8.144 1.00 92.44 177 ILE A N 1
ATOM 1333 C CA . ILE A 1 177 ? -5.522 0.592 -7.643 1.00 92.44 177 ILE A CA 1
ATOM 1334 C C . ILE A 1 177 ? -5.702 1.726 -8.648 1.00 92.44 177 ILE A C 1
ATOM 1336 O O . ILE A 1 177 ? -5.319 1.583 -9.810 1.00 92.44 177 ILE A O 1
ATOM 1340 N N . ASN A 1 178 ? -6.251 2.850 -8.197 1.00 91.56 178 ASN A N 1
ATOM 1341 C CA . ASN A 1 178 ? -6.242 4.095 -8.955 1.00 91.56 178 ASN A CA 1
ATOM 1342 C C . ASN A 1 178 ? -5.182 5.032 -8.387 1.00 91.56 178 ASN A C 1
ATOM 1344 O O . ASN A 1 178 ? -5.119 5.242 -7.179 1.00 91.56 178 ASN A O 1
ATOM 1348 N N . LEU A 1 179 ? -4.356 5.585 -9.264 1.00 90.94 179 LEU A N 1
ATOM 1349 C CA . LEU A 1 179 ? -3.274 6.492 -8.918 1.00 90.94 179 LEU A CA 1
ATOM 1350 C C . LEU A 1 179 ? -3.445 7.781 -9.712 1.00 90.94 179 LEU A C 1
ATOM 1352 O O . LEU A 1 179 ? -3.772 7.737 -10.899 1.00 90.94 179 LEU A O 1
ATOM 1356 N N . GLU A 1 180 ? -3.204 8.902 -9.054 1.00 87.31 180 GLU A N 1
ATOM 1357 C CA . GLU A 1 180 ? -3.301 10.233 -9.635 1.00 87.31 180 GLU A CA 1
ATOM 1358 C C . GLU A 1 180 ? -1.929 10.682 -10.139 1.00 87.31 180 GLU A C 1
ATOM 1360 O O . GLU A 1 180 ? -0.884 10.354 -9.567 1.00 87.31 180 GLU A O 1
ATOM 1365 N N . ALA A 1 181 ? -1.936 11.409 -11.252 1.00 84.19 181 ALA A N 1
ATOM 1366 C CA . ALA A 1 181 ? -0.747 12.036 -11.794 1.00 84.19 181 ALA A CA 1
ATOM 1367 C C . ALA A 1 181 ? -0.087 12.969 -10.770 1.00 84.19 181 ALA A C 1
ATOM 1369 O O . ALA A 1 181 ? -0.761 13.747 -10.101 1.00 84.19 181 ALA A O 1
ATOM 1370 N N . PHE A 1 182 ? 1.242 12.931 -10.724 1.00 78.25 182 PHE A N 1
ATOM 1371 C CA . PHE A 1 182 ? 2.083 13.821 -9.928 1.00 78.25 182 PHE A CA 1
ATOM 1372 C C . PHE A 1 182 ? 1.883 13.701 -8.407 1.00 78.25 182 PHE A C 1
ATOM 1374 O O . PHE A 1 182 ? 2.216 14.614 -7.659 1.00 78.25 182 PHE A O 1
ATOM 1381 N N . GLN A 1 183 ? 1.407 12.544 -7.938 1.00 83.38 183 GLN A N 1
ATOM 1382 C CA . GLN A 1 183 ? 1.233 12.243 -6.518 1.00 83.38 183 GLN A CA 1
ATOM 1383 C C . GLN A 1 183 ? 2.281 11.224 -6.036 1.00 83.38 183 GLN A C 1
ATOM 1385 O O . GLN A 1 183 ? 2.645 10.278 -6.751 1.00 83.38 183 GLN A O 1
ATOM 1390 N N . SER A 1 184 ? 2.772 11.406 -4.807 1.00 87.81 184 SER A N 1
ATOM 1391 C CA . SER A 1 184 ? 3.560 10.403 -4.089 1.00 87.81 184 SER A CA 1
ATOM 1392 C C . SER A 1 184 ? 2.663 9.507 -3.251 1.00 87.81 184 SER A C 1
ATOM 1394 O O . SER A 1 184 ? 1.660 9.933 -2.676 1.00 87.81 184 SER A O 1
ATOM 1396 N N . TYR A 1 185 ? 3.075 8.251 -3.150 1.00 91.44 185 TYR A N 1
ATOM 1397 C CA . TYR A 1 185 ? 2.394 7.238 -2.367 1.00 91.44 185 TYR A CA 1
ATOM 1398 C C . TYR A 1 185 ? 3.398 6.428 -1.557 1.00 91.44 185 TYR A C 1
ATOM 1400 O O . TYR A 1 185 ? 4.518 6.181 -2.011 1.00 91.44 185 TYR A O 1
ATOM 1408 N N . THR A 1 186 ? 2.951 5.936 -0.407 1.00 92.56 186 THR A N 1
ATOM 1409 C CA . THR A 1 186 ? 3.660 4.917 0.370 1.00 92.56 186 THR A CA 1
ATOM 1410 C C . THR A 1 186 ? 2.806 3.657 0.415 1.00 92.56 186 THR A C 1
ATOM 1412 O O . THR A 1 186 ? 1.724 3.644 0.995 1.00 92.56 186 THR A O 1
ATOM 1415 N N . LEU A 1 187 ? 3.284 2.566 -0.186 1.00 95.12 187 LEU A N 1
ATOM 1416 C CA . LEU A 1 187 ? 2.744 1.235 0.094 1.00 95.12 187 LEU A CA 1
ATOM 1417 C C . LEU A 1 187 ? 3.287 0.773 1.448 1.00 95.12 187 LEU A C 1
ATOM 1419 O O . LEU A 1 187 ? 4.504 0.733 1.617 1.00 95.12 187 LEU A O 1
ATOM 1423 N N . SER A 1 188 ? 2.414 0.365 2.365 1.00 94.06 188 SER A N 1
ATOM 1424 C CA . SER A 1 188 ? 2.767 -0.222 3.660 1.00 94.06 188 SER A CA 1
ATOM 1425 C C . SER A 1 188 ? 2.043 -1.552 3.854 1.00 94.06 188 SER A C 1
ATOM 1427 O O . SER A 1 188 ? 0.891 -1.706 3.452 1.00 94.06 188 SER A O 1
ATOM 1429 N N . PHE A 1 189 ? 2.732 -2.542 4.418 1.00 96.00 189 PHE A N 1
ATOM 1430 C CA . PHE A 1 189 ? 2.141 -3.826 4.799 1.00 96.00 189 PHE A CA 1
ATOM 1431 C C . PHE A 1 189 ? 2.972 -4.519 5.876 1.00 96.00 189 PHE A C 1
ATOM 1433 O O . PHE A 1 189 ? 4.191 -4.341 5.957 1.00 96.00 189 PHE A O 1
ATOM 1440 N N . LYS A 1 190 ? 2.336 -5.368 6.682 1.00 96.69 190 LYS A N 1
ATOM 1441 C CA . LYS A 1 190 ? 3.013 -6.273 7.611 1.00 96.69 190 LYS A CA 1
ATOM 1442 C C . LYS A 1 190 ? 3.187 -7.646 6.983 1.00 96.69 190 LYS A C 1
ATOM 1444 O O . LYS A 1 190 ? 2.287 -8.171 6.336 1.00 96.69 190 LYS A O 1
ATOM 1449 N N . VAL A 1 191 ? 4.348 -8.260 7.205 1.00 98.44 191 VAL A N 1
ATOM 1450 C CA . VAL A 1 191 ? 4.633 -9.626 6.749 1.00 98.44 191 VAL A CA 1
ATOM 1451 C C . VAL A 1 191 ? 5.493 -10.399 7.755 1.00 98.44 191 VAL A C 1
ATOM 1453 O O . VAL A 1 191 ? 6.373 -9.828 8.407 1.00 98.44 191 VAL A O 1
ATOM 1456 N N . LYS A 1 192 ? 5.254 -11.708 7.871 1.00 98.31 192 LYS A N 1
ATOM 1457 C CA . LYS A 1 192 ? 6.140 -12.699 8.517 1.00 98.31 192 LYS A CA 1
ATOM 1458 C C . LYS A 1 192 ? 6.012 -14.057 7.820 1.00 98.31 192 LYS A C 1
ATOM 1460 O O . LYS A 1 192 ? 5.106 -14.264 7.015 1.00 98.31 192 LYS A O 1
ATOM 1465 N N . ALA A 1 193 ? 6.879 -15.003 8.153 1.00 98.38 193 ALA A N 1
ATOM 1466 C CA . ALA A 1 193 ? 6.791 -16.384 7.685 1.00 98.38 193 ALA A CA 1
ATOM 1467 C C . ALA A 1 193 ? 7.196 -17.378 8.782 1.00 98.38 193 ALA A C 1
ATOM 1469 O O . ALA A 1 193 ? 7.958 -17.024 9.674 1.00 98.38 193 ALA A O 1
ATOM 1470 N N . ASP A 1 194 ? 6.737 -18.631 8.719 1.00 98.00 194 ASP A N 1
ATOM 1471 C CA . ASP A 1 194 ? 7.162 -19.654 9.697 1.00 98.00 194 ASP A CA 1
ATOM 1472 C C . ASP A 1 194 ? 8.669 -19.966 9.564 1.00 98.00 194 ASP A C 1
ATOM 1474 O O . ASP A 1 194 ? 9.339 -20.299 10.543 1.00 98.00 194 ASP A O 1
ATOM 1478 N N . GLU A 1 195 ? 9.223 -19.804 8.358 1.00 96.75 195 GLU A N 1
ATOM 1479 C CA . GLU A 1 195 ? 10.655 -19.882 8.069 1.00 96.75 195 GLU A CA 1
ATOM 1480 C C . GLU A 1 195 ? 11.108 -18.664 7.258 1.00 96.75 195 GLU A C 1
ATOM 1482 O O . GLU A 1 195 ? 10.380 -18.161 6.399 1.00 96.75 195 GLU A O 1
ATOM 1487 N N . LYS A 1 196 ? 12.336 -18.192 7.506 1.00 97.50 196 LYS A N 1
ATOM 1488 C CA . LYS A 1 196 ? 12.910 -17.069 6.757 1.00 97.50 196 LYS A CA 1
ATOM 1489 C C . LYS A 1 196 ? 12.938 -17.371 5.262 1.00 97.50 196 LYS A C 1
ATOM 1491 O O . LYS A 1 196 ? 13.404 -18.431 4.849 1.00 97.50 196 LYS A O 1
ATOM 1496 N N . ARG A 1 197 ? 12.504 -16.410 4.454 1.00 95.38 197 ARG A N 1
ATOM 1497 C CA . ARG A 1 197 ? 12.426 -16.548 2.995 1.00 95.38 197 ARG A CA 1
ATOM 1498 C C . ARG A 1 197 ? 12.521 -15.193 2.313 1.00 95.38 197 ARG A C 1
ATOM 1500 O O . ARG A 1 197 ? 12.554 -14.168 2.983 1.00 95.38 197 ARG A O 1
ATOM 1507 N N . TYR A 1 198 ? 12.488 -15.189 0.987 1.00 95.56 198 TYR A N 1
ATOM 1508 C CA . TYR A 1 198 ? 12.290 -13.970 0.209 1.00 95.56 198 TYR A CA 1
ATOM 1509 C C . TYR A 1 198 ? 10.867 -13.880 -0.350 1.00 95.56 198 TYR A C 1
ATOM 1511 O O . TYR A 1 198 ? 10.175 -14.893 -0.513 1.00 95.56 198 TYR A O 1
ATOM 1519 N N . MET A 1 199 ? 10.456 -12.647 -0.629 1.00 96.00 199 MET A N 1
ATOM 1520 C CA . MET A 1 199 ? 9.266 -12.289 -1.398 1.00 96.00 199 MET A CA 1
ATOM 1521 C C . MET A 1 199 ? 9.604 -11.182 -2.401 1.00 96.00 199 MET A C 1
ATOM 1523 O O . MET A 1 199 ? 10.614 -10.495 -2.245 1.00 96.00 199 MET A O 1
ATOM 1527 N N . ASN A 1 200 ? 8.734 -10.983 -3.387 1.00 96.00 200 ASN A N 1
ATOM 1528 C CA . ASN A 1 200 ? 8.711 -9.786 -4.222 1.00 96.00 200 ASN A CA 1
ATOM 1529 C C . ASN A 1 200 ? 7.378 -9.061 -4.028 1.00 96.00 200 ASN A C 1
ATOM 1531 O O . ASN A 1 200 ? 6.355 -9.702 -3.776 1.00 96.00 200 ASN A O 1
ATOM 1535 N N . TYR A 1 201 ? 7.379 -7.743 -4.178 1.00 96.44 201 TYR A N 1
ATOM 1536 C CA . TYR A 1 201 ? 6.156 -6.956 -4.228 1.00 96.44 201 TYR A CA 1
ATOM 1537 C C . TYR A 1 201 ? 6.322 -5.782 -5.183 1.00 96.44 201 TYR A C 1
ATOM 1539 O O . TYR A 1 201 ? 7.386 -5.172 -5.239 1.00 96.44 201 TYR A O 1
ATOM 1547 N N . GLN A 1 202 ? 5.280 -5.493 -5.955 1.00 95.50 202 GLN A N 1
ATOM 1548 C CA . GLN A 1 202 ? 5.325 -4.450 -6.974 1.00 95.50 202 GLN A CA 1
ATOM 1549 C C . GLN A 1 202 ? 3.932 -3.930 -7.322 1.00 95.50 202 GLN A C 1
ATOM 1551 O O . GLN A 1 202 ? 2.942 -4.642 -7.151 1.00 95.50 202 GLN A O 1
ATOM 1556 N N . ILE A 1 203 ? 3.868 -2.716 -7.866 1.00 95.00 203 ILE A N 1
ATOM 1557 C CA . ILE A 1 203 ? 2.656 -2.144 -8.462 1.00 95.00 203 ILE A CA 1
ATOM 1558 C C . ILE A 1 203 ? 2.864 -2.050 -9.975 1.00 95.00 203 ILE A C 1
ATOM 1560 O O . ILE A 1 203 ? 3.817 -1.429 -10.438 1.00 95.00 203 ILE A O 1
ATOM 1564 N N . GLN A 1 204 ? 1.997 -2.691 -10.755 1.00 93.38 204 GLN A N 1
ATOM 1565 C CA . GLN A 1 204 ? 2.149 -2.858 -12.202 1.00 93.38 204 GLN A CA 1
ATOM 1566 C C . GLN A 1 204 ? 0.811 -2.771 -12.951 1.00 93.38 204 GLN A C 1
ATOM 1568 O O . GLN A 1 204 ? -0.256 -2.781 -12.349 1.00 93.38 204 GLN A O 1
ATOM 1573 N N . GLY A 1 205 ? 0.843 -2.745 -14.286 1.00 90.88 205 GLY A N 1
ATOM 1574 C CA . GLY A 1 205 ? -0.375 -2.749 -15.106 1.00 90.88 205 GLY A CA 1
ATOM 1575 C C . GLY A 1 205 ? -1.129 -1.413 -15.082 1.00 90.88 205 GLY A C 1
ATOM 1576 O O . GLY A 1 205 ? -0.511 -0.364 -14.954 1.00 90.88 205 GLY A O 1
ATOM 1577 N N . GLY A 1 206 ? -2.450 -1.439 -15.297 1.00 83.81 206 GLY A N 1
ATOM 1578 C CA . GLY A 1 206 ? -3.342 -0.278 -15.117 1.00 83.81 206 GLY A CA 1
ATOM 1579 C C . GLY A 1 206 ? -3.049 0.989 -15.935 1.00 83.81 206 GLY A C 1
ATOM 1580 O O . GLY A 1 206 ? -3.526 2.070 -15.604 1.00 83.81 206 GLY A O 1
ATOM 1581 N N . GLY A 1 207 ? -2.230 0.894 -16.985 1.00 82.38 207 GLY A N 1
ATOM 1582 C CA . GLY A 1 207 ? -1.812 2.065 -17.757 1.00 82.38 207 GLY A CA 1
ATOM 1583 C C . GLY A 1 207 ? -0.724 2.918 -17.097 1.00 82.38 207 GLY A C 1
ATOM 1584 O O . GLY A 1 207 ? -0.517 4.032 -17.566 1.00 82.38 207 GLY A O 1
ATOM 1585 N N . ILE A 1 208 ? -0.007 2.400 -16.084 1.00 84.56 208 ILE A N 1
ATOM 1586 C CA . ILE A 1 208 ? 1.128 3.094 -15.448 1.00 84.56 208 ILE A CA 1
ATOM 1587 C C . ILE A 1 208 ? 2.071 3.676 -16.523 1.00 84.56 208 ILE A C 1
ATOM 1589 O O . ILE A 1 208 ? 2.599 2.920 -17.357 1.00 84.56 208 ILE A O 1
ATOM 1593 N N . PRO A 1 209 ? 2.291 5.007 -16.531 1.00 71.69 209 PRO A N 1
ATOM 1594 C CA . PRO A 1 209 ? 3.119 5.667 -17.533 1.00 71.69 209 PRO A CA 1
ATOM 1595 C C . PRO A 1 209 ? 4.542 5.107 -17.593 1.00 71.69 209 PRO A C 1
ATOM 1597 O O . PRO A 1 209 ? 5.165 4.796 -16.582 1.00 71.69 209 PRO A O 1
ATOM 1600 N N . GLY A 1 210 ? 5.071 4.957 -18.808 1.00 68.62 210 GLY A N 1
ATOM 1601 C CA . GLY A 1 210 ? 6.390 4.354 -19.039 1.00 68.62 210 GLY A CA 1
ATOM 1602 C C . GLY A 1 210 ? 6.412 2.821 -18.973 1.00 68.62 210 GLY A C 1
ATOM 1603 O O . GLY A 1 210 ? 7.427 2.224 -19.333 1.00 68.62 210 GLY A O 1
ATOM 1604 N N . GLY A 1 211 ? 5.305 2.175 -18.583 1.00 66.38 211 GLY A N 1
ATOM 1605 C CA . GLY A 1 211 ? 5.116 0.723 -18.648 1.00 66.38 211 GLY A CA 1
ATOM 1606 C C . GLY A 1 211 ? 5.995 -0.093 -17.697 1.00 66.38 211 GLY A C 1
ATOM 1607 O O . GLY A 1 211 ? 6.068 -1.312 -17.848 1.00 66.38 211 GLY A O 1
ATOM 1608 N N . LYS A 1 212 ? 6.673 0.558 -16.747 1.00 79.44 212 LYS A N 1
ATOM 1609 C CA . LYS A 1 212 ? 7.495 -0.100 -15.728 1.00 79.44 212 LYS A CA 1
ATOM 1610 C C . LYS A 1 212 ? 6.712 -0.237 -14.431 1.00 79.44 212 LYS A C 1
ATOM 1612 O O . LYS A 1 212 ? 5.969 0.668 -14.064 1.00 79.44 212 LYS A O 1
ATOM 1617 N N . ALA A 1 213 ? 6.894 -1.361 -13.749 1.00 86.50 213 ALA A N 1
ATOM 1618 C CA . ALA A 1 213 ? 6.328 -1.563 -12.426 1.00 86.50 213 ALA A CA 1
ATOM 1619 C C . ALA A 1 213 ? 7.069 -0.708 -11.387 1.00 86.50 213 ALA A C 1
ATOM 1621 O O . ALA A 1 213 ? 8.294 -0.568 -11.445 1.00 86.50 213 ALA A O 1
ATOM 1622 N N . PHE A 1 214 ? 6.344 -0.185 -10.403 1.00 90.31 214 PHE A N 1
ATOM 1623 C CA . PHE A 1 214 ? 6.954 0.336 -9.186 1.00 90.31 214 PHE A CA 1
ATOM 1624 C C . PHE A 1 214 ? 7.394 -0.847 -8.325 1.00 90.31 214 PHE A C 1
ATOM 1626 O O . PHE A 1 214 ? 6.581 -1.716 -8.009 1.00 90.31 214 PHE A O 1
ATOM 1633 N N . GLY A 1 215 ? 8.677 -0.895 -7.969 1.00 83.06 215 GLY A N 1
ATOM 1634 C CA . GLY A 1 215 ? 9.244 -2.000 -7.195 1.00 83.06 215 GLY A CA 1
ATOM 1635 C C . GLY A 1 215 ? 9.571 -3.261 -7.999 1.00 83.06 215 GLY A C 1
ATOM 1636 O O . GLY A 1 215 ? 9.569 -4.360 -7.449 1.00 83.06 215 GLY A O 1
ATOM 1637 N N . GLU A 1 216 ? 9.857 -3.130 -9.299 1.00 80.94 216 GLU A N 1
ATOM 1638 C CA . GLU A 1 216 ? 10.319 -4.258 -10.115 1.00 80.94 216 GLU A CA 1
ATOM 1639 C C . GLU A 1 216 ? 11.566 -4.913 -9.482 1.00 80.94 216 GLU A C 1
ATOM 1641 O O . GLU A 1 216 ? 12.605 -4.274 -9.316 1.00 80.94 216 GLU A O 1
ATOM 1646 N N . ASN A 1 217 ? 11.467 -6.204 -9.147 1.00 83.00 217 ASN A N 1
ATOM 1647 C CA . ASN A 1 217 ? 12.499 -6.978 -8.441 1.00 83.00 217 ASN A CA 1
ATOM 1648 C C . ASN A 1 217 ? 12.853 -6.469 -7.025 1.00 83.00 217 ASN A C 1
ATOM 1650 O O . ASN A 1 217 ? 13.996 -6.620 -6.582 1.00 83.00 217 ASN A O 1
ATOM 1654 N N . ASN A 1 218 ? 11.889 -5.907 -6.287 1.00 86.62 218 ASN A N 1
ATOM 1655 C CA . ASN A 1 218 ? 12.000 -5.617 -4.851 1.00 86.62 218 ASN A CA 1
ATOM 1656 C C . ASN A 1 218 ? 12.042 -6.895 -3.992 1.00 86.62 218 ASN A C 1
ATOM 1658 O O . ASN A 1 218 ? 11.160 -7.180 -3.177 1.00 86.62 218 ASN A O 1
ATOM 1662 N N . PHE A 1 219 ? 13.110 -7.673 -4.151 1.00 92.25 219 PHE A N 1
ATOM 1663 C CA . PHE A 1 219 ? 13.333 -8.892 -3.389 1.00 92.25 219 PHE A CA 1
ATOM 1664 C C . PHE A 1 219 ? 13.688 -8.552 -1.941 1.00 92.25 219 PHE A C 1
ATOM 1666 O O . PHE A 1 219 ? 14.753 -8.007 -1.649 1.00 92.25 219 PHE A O 1
ATOM 1673 N N . THR A 1 220 ? 12.788 -8.888 -1.021 1.00 93.06 220 THR A N 1
ATOM 1674 C CA . THR A 1 220 ? 12.910 -8.575 0.406 1.00 93.06 220 THR A CA 1
ATOM 1675 C C . THR A 1 220 ? 12.902 -9.845 1.243 1.00 93.06 220 THR A C 1
ATOM 1677 O O . THR A 1 220 ? 12.109 -10.755 0.994 1.00 93.06 220 THR A O 1
ATOM 1680 N N . GLU A 1 221 ? 13.775 -9.895 2.254 1.00 95.75 221 GLU A N 1
ATOM 1681 C CA . GLU A 1 221 ? 13.763 -10.954 3.266 1.00 95.75 221 GLU A CA 1
ATOM 1682 C C . GLU A 1 221 ? 12.539 -10.790 4.179 1.00 95.75 221 GLU A C 1
ATOM 1684 O O . GLU A 1 221 ? 12.339 -9.746 4.807 1.00 95.75 221 GLU A O 1
ATOM 1689 N N . VAL A 1 222 ? 11.761 -11.861 4.290 1.00 97.56 222 VAL A N 1
ATOM 1690 C CA . VAL A 1 222 ? 10.683 -12.044 5.258 1.00 97.56 222 VAL A CA 1
ATOM 1691 C C . VAL A 1 222 ? 11.229 -12.821 6.453 1.00 97.56 222 VAL A C 1
ATOM 1693 O O . VAL A 1 222 ? 11.817 -13.896 6.300 1.00 97.56 222 VAL A O 1
ATOM 1696 N N . THR A 1 223 ? 11.033 -12.275 7.653 1.00 97.69 223 THR A N 1
ATOM 1697 C CA . THR A 1 223 ? 11.498 -12.866 8.914 1.00 97.69 223 THR A CA 1
ATOM 1698 C C . THR A 1 223 ? 10.415 -13.687 9.611 1.00 97.69 223 THR A C 1
ATOM 1700 O O . THR A 1 223 ? 9.260 -13.692 9.197 1.00 97.69 223 THR A O 1
ATOM 1703 N N . THR A 1 224 ? 10.787 -14.370 10.697 1.00 98.25 224 THR A N 1
ATOM 1704 C CA . THR A 1 224 ? 9.838 -15.105 11.553 1.00 98.25 224 THR A CA 1
ATOM 1705 C C . THR A 1 224 ? 9.018 -14.208 12.471 1.00 98.25 224 THR A C 1
ATOM 1707 O O . THR A 1 224 ? 7.962 -14.606 12.949 1.00 98.25 224 THR A O 1
ATOM 1710 N N . GLU A 1 225 ? 9.492 -12.986 12.699 1.00 97.56 225 GLU A N 1
ATOM 1711 C CA . GLU A 1 225 ? 8.759 -11.953 13.421 1.00 97.56 225 GLU A CA 1
ATOM 1712 C C . GLU A 1 225 ? 8.029 -11.040 12.437 1.00 97.56 225 GLU A C 1
ATOM 1714 O O . GLU A 1 225 ? 8.531 -10.794 11.334 1.00 97.56 225 GLU A O 1
ATOM 1719 N N . TRP A 1 226 ? 6.879 -10.515 12.868 1.00 97.00 226 TRP A N 1
ATOM 1720 C CA . TRP A 1 226 ? 6.150 -9.475 12.147 1.00 97.00 226 TRP A CA 1
ATOM 1721 C C . TRP A 1 226 ? 7.043 -8.268 11.883 1.00 97.00 226 TRP A C 1
ATOM 1723 O O . TRP A 1 226 ? 7.685 -7.731 12.789 1.00 97.00 226 TRP A O 1
ATOM 1733 N N . LYS A 1 227 ? 7.044 -7.823 10.629 1.00 94.62 227 LYS A N 1
ATOM 1734 C CA . LYS A 1 227 ? 7.743 -6.623 10.192 1.00 94.62 227 LYS A CA 1
ATOM 1735 C C . LYS A 1 227 ? 6.846 -5.817 9.266 1.00 94.62 227 LYS A C 1
ATOM 1737 O O . LYS A 1 227 ? 6.282 -6.376 8.330 1.00 94.62 227 LYS A O 1
ATOM 1742 N N . THR A 1 228 ? 6.795 -4.508 9.490 1.00 95.06 228 THR A N 1
ATOM 1743 C CA . THR A 1 228 ? 6.243 -3.556 8.523 1.00 95.06 228 THR A CA 1
ATOM 1744 C C . THR A 1 228 ? 7.265 -3.294 7.419 1.00 95.06 228 THR A C 1
ATOM 1746 O O . THR A 1 228 ? 8.434 -2.999 7.690 1.00 95.06 228 THR A O 1
ATOM 1749 N N . VAL A 1 229 ? 6.828 -3.429 6.174 1.00 95.38 229 VAL A N 1
ATOM 1750 C CA . VAL A 1 229 ? 7.585 -3.112 4.965 1.00 95.38 229 VAL A CA 1
ATOM 1751 C C . VAL A 1 229 ? 6.910 -1.928 4.296 1.00 95.38 229 VAL A C 1
ATOM 1753 O O . VAL A 1 229 ? 5.691 -1.925 4.143 1.00 95.38 229 VAL A O 1
ATOM 1756 N N . THR A 1 230 ? 7.712 -0.943 3.899 1.00 93.75 230 THR A N 1
ATOM 1757 C CA . THR A 1 230 ? 7.240 0.242 3.187 1.00 93.75 230 THR A CA 1
ATOM 1758 C C . THR A 1 230 ? 7.969 0.413 1.861 1.00 93.75 230 THR A C 1
ATOM 1760 O O . THR A 1 230 ? 9.131 0.020 1.719 1.00 93.75 230 THR A O 1
ATOM 1763 N N . MET A 1 231 ? 7.278 0.996 0.886 1.00 93.00 231 MET A N 1
ATOM 1764 C CA . MET A 1 231 ? 7.853 1.428 -0.381 1.00 93.00 231 MET A CA 1
ATOM 1765 C C . MET A 1 231 ? 7.202 2.728 -0.816 1.00 93.00 231 MET A C 1
ATOM 1767 O O . MET A 1 231 ? 6.006 2.758 -1.109 1.00 93.00 231 MET A O 1
ATOM 1771 N N . ASP A 1 232 ? 8.028 3.756 -0.933 1.00 91.62 232 ASP A N 1
ATOM 1772 C CA . ASP A 1 232 ? 7.625 5.026 -1.513 1.00 91.62 232 ASP A CA 1
ATOM 1773 C C . ASP A 1 232 ? 7.736 4.931 -3.032 1.00 91.62 232 ASP A C 1
ATOM 1775 O O . ASP A 1 232 ? 8.705 4.387 -3.576 1.00 91.62 232 ASP A O 1
ATOM 1779 N N . PHE A 1 233 ? 6.733 5.446 -3.729 1.00 89.50 233 PHE A N 1
ATOM 1780 C CA . PHE A 1 233 ? 6.737 5.533 -5.178 1.00 89.50 233 PHE A CA 1
ATOM 1781 C C . PHE A 1 233 ? 6.009 6.788 -5.641 1.00 89.50 233 PHE A C 1
ATOM 1783 O O . PHE A 1 233 ? 5.110 7.307 -4.983 1.00 89.50 233 PHE A O 1
ATOM 1790 N N . TYR A 1 234 ? 6.428 7.270 -6.804 1.00 85.94 234 TYR A N 1
ATOM 1791 C CA . TYR A 1 234 ? 5.927 8.494 -7.399 1.00 85.94 234 TYR A CA 1
ATOM 1792 C C . TYR A 1 234 ? 5.277 8.200 -8.743 1.00 85.94 234 TYR A C 1
ATOM 1794 O O . TYR A 1 234 ? 5.853 7.505 -9.587 1.00 85.94 234 TYR A O 1
ATOM 1802 N N . VAL A 1 235 ? 4.082 8.741 -8.947 1.00 85.19 235 VAL A N 1
ATOM 1803 C CA . VAL A 1 235 ? 3.260 8.439 -10.110 1.00 85.19 235 VAL A CA 1
ATOM 1804 C C . VAL A 1 235 ? 3.363 9.573 -11.125 1.00 85.19 235 VAL A C 1
ATOM 1806 O O . VAL A 1 235 ? 2.890 10.677 -10.903 1.00 85.19 235 VAL A O 1
ATOM 1809 N N . ARG A 1 236 ? 3.960 9.281 -12.288 1.00 76.88 236 ARG A N 1
ATOM 1810 C CA . ARG A 1 236 ? 4.211 10.259 -13.370 1.00 76.88 236 ARG A CA 1
ATOM 1811 C C . ARG A 1 236 ? 2.972 10.618 -14.212 1.00 76.88 236 ARG A C 1
ATOM 1813 O O . ARG A 1 236 ? 3.086 11.324 -15.207 1.00 76.88 236 ARG A O 1
ATOM 1820 N N . GLY A 1 237 ? 1.811 10.054 -13.903 1.00 79.94 237 GLY A N 1
ATOM 1821 C CA . GLY A 1 237 ? 0.581 10.220 -14.675 1.00 79.94 237 GLY A CA 1
ATOM 1822 C C . GLY A 1 237 ? -0.493 9.239 -14.220 1.00 79.94 237 GLY A C 1
ATOM 1823 O O . GLY A 1 237 ? -0.159 8.198 -13.655 1.00 79.94 237 GLY A O 1
ATOM 1824 N N . ASP A 1 238 ? -1.756 9.566 -14.486 1.00 86.00 238 ASP A N 1
ATOM 1825 C CA . ASP A 1 238 ? -2.890 8.784 -13.998 1.00 86.00 238 ASP A CA 1
ATOM 1826 C C . ASP A 1 238 ? -2.777 7.305 -14.387 1.00 86.00 238 ASP A C 1
ATOM 1828 O O . ASP A 1 238 ? -2.463 6.956 -15.531 1.00 86.00 238 ASP A O 1
ATOM 1832 N N . ALA A 1 239 ? -3.093 6.430 -13.438 1.00 90.31 239 ALA A N 1
ATOM 1833 C CA . ALA A 1 239 ? -3.247 5.004 -13.672 1.00 90.31 239 ALA A CA 1
ATOM 1834 C C . ALA A 1 239 ? -4.554 4.518 -13.049 1.00 90.31 239 ALA A C 1
ATOM 1836 O O . ALA A 1 239 ? -4.944 4.932 -11.962 1.00 90.31 239 ALA A O 1
ATOM 1837 N N . THR A 1 240 ? -5.235 3.619 -13.748 1.00 91.50 240 THR A N 1
ATOM 1838 C CA . THR A 1 240 ? -6.530 3.074 -13.322 1.00 91.50 240 THR A CA 1
ATOM 1839 C C . THR A 1 240 ? -6.496 1.565 -13.419 1.00 91.50 240 THR A C 1
ATOM 1841 O O . THR A 1 240 ? -5.940 1.031 -14.377 1.00 91.50 240 THR A O 1
ATOM 1844 N N . ASP A 1 241 ? -7.080 0.875 -12.442 1.00 91.38 241 ASP A N 1
ATOM 1845 C CA . ASP A 1 241 ? -7.006 -0.588 -12.337 1.00 91.38 241 ASP A CA 1
ATOM 1846 C C . ASP A 1 241 ? -5.553 -1.120 -12.351 1.00 91.38 241 ASP A C 1
ATOM 1848 O O . ASP A 1 241 ? -5.242 -2.160 -12.943 1.00 91.38 241 ASP A O 1
ATOM 1852 N N . ALA A 1 242 ? -4.628 -0.396 -11.711 1.00 93.94 242 ALA A N 1
ATOM 1853 C CA . ALA A 1 242 ? -3.288 -0.902 -11.447 1.00 93.94 242 ALA A CA 1
ATOM 1854 C C . ALA A 1 242 ? -3.343 -2.076 -10.453 1.00 93.94 242 ALA A C 1
ATOM 1856 O O . ALA A 1 242 ? -4.237 -2.192 -9.609 1.00 93.94 242 ALA A O 1
ATOM 1857 N N . GLN A 1 243 ? -2.374 -2.974 -10.585 1.00 94.19 243 GLN A N 1
ATOM 1858 C CA . GLN A 1 243 ? -2.248 -4.195 -9.806 1.00 94.19 243 GLN A CA 1
ATOM 1859 C C . GLN A 1 243 ? -1.123 -4.055 -8.787 1.00 94.19 243 GLN A C 1
ATOM 1861 O O . GLN A 1 243 ? 0.039 -3.979 -9.177 1.00 94.19 243 GLN A O 1
ATOM 1866 N N . LEU A 1 244 ? -1.444 -4.146 -7.500 1.00 96.00 244 LEU A N 1
ATOM 1867 C CA . LEU A 1 244 ? -0.470 -4.523 -6.478 1.00 96.00 244 LEU A CA 1
ATOM 1868 C C . LEU A 1 244 ? -0.321 -6.039 -6.502 1.00 96.00 244 LEU A C 1
ATOM 1870 O O . LEU A 1 244 ? -1.310 -6.760 -6.394 1.00 96.00 244 LEU A O 1
ATOM 1874 N N . GLN A 1 245 ? 0.904 -6.521 -6.657 1.00 96.56 245 GLN A N 1
ATOM 1875 C CA . GLN A 1 245 ? 1.247 -7.934 -6.670 1.00 96.56 245 GLN A CA 1
ATOM 1876 C C . GLN A 1 245 ? 2.218 -8.223 -5.531 1.00 96.56 245 GLN A C 1
ATOM 1878 O O . GLN A 1 245 ? 3.311 -7.669 -5.501 1.00 96.56 245 GLN A O 1
ATOM 1883 N N . PHE A 1 246 ? 1.849 -9.156 -4.663 1.00 97.56 246 PHE A N 1
ATOM 1884 C CA . PHE A 1 246 ? 2.754 -9.850 -3.757 1.00 97.56 246 PHE A CA 1
ATOM 1885 C C . PHE A 1 246 ? 3.065 -11.224 -4.334 1.00 97.56 246 PHE A C 1
ATOM 1887 O O . PHE A 1 246 ? 2.153 -11.944 -4.747 1.00 97.56 246 PHE A O 1
ATOM 1894 N N . ALA A 1 247 ? 4.341 -11.595 -4.362 1.00 95.94 247 ALA A N 1
ATOM 1895 C CA . ALA A 1 247 ? 4.798 -12.830 -4.974 1.00 95.94 247 ALA A CA 1
ATOM 1896 C C . ALA A 1 247 ? 5.736 -13.624 -4.054 1.00 95.94 247 ALA A C 1
ATOM 1898 O O . ALA A 1 247 ? 6.686 -13.092 -3.475 1.00 95.94 247 ALA A O 1
ATOM 1899 N N . PHE A 1 248 ? 5.451 -14.921 -3.945 1.00 94.69 248 PHE A N 1
ATOM 1900 C CA . PHE A 1 248 ? 6.035 -15.853 -2.979 1.00 94.69 248 PHE A CA 1
ATOM 1901 C C . PHE A 1 248 ? 6.480 -17.170 -3.636 1.00 94.69 248 PHE A C 1
ATOM 1903 O O . PHE A 1 248 ? 6.500 -18.221 -2.993 1.00 94.69 248 PHE A O 1
ATOM 1910 N N . GLY A 1 249 ? 6.786 -17.145 -4.931 1.00 92.00 249 GLY A N 1
ATOM 1911 C CA . GLY A 1 249 ? 7.329 -18.294 -5.648 1.00 92.00 249 GLY A CA 1
ATOM 1912 C C . GLY A 1 249 ? 8.780 -18.601 -5.263 1.00 92.00 249 GLY A C 1
ATOM 1913 O O . GLY A 1 249 ? 9.269 -18.238 -4.189 1.00 92.00 249 GLY A O 1
ATOM 1914 N N . ASN A 1 250 ? 9.479 -19.293 -6.159 1.00 89.44 250 ASN A N 1
ATOM 1915 C CA . ASN A 1 250 ? 10.865 -19.706 -5.973 1.00 89.44 250 ASN A CA 1
ATOM 1916 C C . ASN A 1 250 ? 11.831 -18.654 -6.532 1.00 89.44 250 ASN A C 1
ATOM 1918 O O . ASN A 1 250 ? 11.631 -18.161 -7.633 1.00 89.44 250 ASN A O 1
ATOM 1922 N N . PHE A 1 251 ? 12.919 -18.357 -5.829 1.00 90.88 251 PHE A N 1
ATOM 1923 C CA . PHE A 1 251 ? 13.891 -17.340 -6.250 1.00 90.88 251 PHE A CA 1
ATOM 1924 C C . PHE A 1 251 ? 15.148 -17.951 -6.884 1.00 90.88 251 PHE A C 1
ATOM 1926 O O . PHE A 1 251 ? 16.193 -17.309 -6.956 1.00 90.88 251 PHE A O 1
ATOM 1933 N N . ALA A 1 252 ? 15.097 -19.209 -7.337 1.00 87.50 252 ALA A N 1
ATOM 1934 C CA . ALA A 1 252 ? 16.291 -19.914 -7.799 1.00 87.50 252 ALA A CA 1
ATOM 1935 C C . ALA A 1 252 ? 16.997 -19.278 -9.004 1.00 87.50 252 ALA A C 1
ATOM 1937 O O . ALA A 1 252 ? 18.218 -19.422 -9.121 1.00 87.50 252 ALA A O 1
ATOM 1938 N N . ALA A 1 253 ? 16.255 -18.591 -9.876 1.00 87.25 253 ALA A N 1
ATOM 1939 C CA . ALA A 1 253 ? 16.815 -17.868 -11.017 1.00 87.25 253 ALA A CA 1
ATOM 1940 C C . ALA A 1 253 ? 17.341 -16.467 -10.652 1.00 87.25 253 ALA A C 1
ATOM 1942 O O . ALA A 1 253 ? 18.061 -15.866 -11.450 1.00 87.25 253 ALA A O 1
ATOM 1943 N N . GLU A 1 254 ? 17.027 -15.966 -9.455 1.00 89.44 254 GLU A N 1
ATOM 1944 C CA . GLU A 1 254 ? 17.225 -14.564 -9.114 1.00 89.44 254 GLU A CA 1
ATOM 1945 C C . GLU A 1 254 ? 18.626 -14.272 -8.583 1.00 89.44 254 GLU A C 1
ATOM 1947 O O . GLU A 1 254 ? 19.171 -14.945 -7.699 1.00 89.44 254 GLU A O 1
ATOM 1952 N N . THR A 1 255 ? 19.226 -13.218 -9.130 1.00 87.62 255 THR A N 1
ATOM 1953 C CA . THR A 1 255 ? 20.502 -12.695 -8.650 1.00 87.62 255 THR A CA 1
ATOM 1954 C C . THR A 1 255 ? 20.285 -11.883 -7.378 1.00 87.62 255 THR A C 1
ATOM 1956 O O . THR A 1 255 ? 19.391 -11.047 -7.329 1.00 87.62 255 THR A O 1
ATOM 1959 N N . GLY A 1 256 ? 21.132 -12.080 -6.364 1.00 85.38 256 GLY A N 1
ATOM 1960 C CA . GLY A 1 256 ? 21.058 -11.329 -5.103 1.00 85.38 256 GLY A CA 1
ATOM 1961 C C . GLY A 1 256 ? 20.273 -12.022 -3.986 1.00 85.38 256 GLY A C 1
ATOM 1962 O O . GLY A 1 256 ? 20.352 -11.575 -2.846 1.00 85.38 256 GLY A O 1
ATOM 1963 N N . VAL A 1 257 ? 19.607 -13.145 -4.272 1.00 90.69 257 VAL A N 1
ATOM 1964 C CA . VAL A 1 257 ? 18.984 -13.995 -3.247 1.00 90.69 257 VAL A CA 1
ATOM 1965 C C . VAL A 1 257 ? 19.975 -15.086 -2.799 1.00 90.69 257 VAL A C 1
ATOM 1967 O O . VAL A 1 257 ? 20.473 -15.832 -3.653 1.00 90.69 257 VAL A O 1
ATOM 1970 N N . PRO A 1 258 ? 20.298 -15.193 -1.491 1.00 92.62 258 PRO A N 1
ATOM 1971 C CA . PRO A 1 258 ? 21.166 -16.248 -0.963 1.00 92.62 258 PRO A CA 1
ATOM 1972 C C . PRO A 1 258 ? 20.642 -17.656 -1.271 1.00 92.62 258 PRO A C 1
ATOM 1974 O O . PRO A 1 258 ? 19.433 -17.880 -1.340 1.00 92.62 258 PRO A O 1
ATOM 1977 N N . GLU A 1 259 ? 21.552 -18.614 -1.460 1.00 90.81 259 GLU A N 1
ATOM 1978 C CA . GLU A 1 259 ? 21.219 -19.962 -1.947 1.00 90.81 259 GLU A CA 1
ATOM 1979 C C . GLU A 1 259 ? 20.237 -20.693 -1.021 1.00 90.81 259 GLU A C 1
ATOM 1981 O O . GLU A 1 259 ? 19.319 -21.361 -1.492 1.00 90.81 259 GLU A O 1
ATOM 1986 N N . GLU A 1 260 ? 20.381 -20.503 0.289 1.00 91.56 260 GLU A N 1
ATOM 1987 C CA . GLU A 1 260 ? 19.498 -21.052 1.316 1.00 91.56 260 GLU A CA 1
ATOM 1988 C C . GLU A 1 260 ? 18.052 -20.540 1.231 1.00 91.56 260 GLU A C 1
ATOM 1990 O O . GLU A 1 260 ? 17.145 -21.225 1.692 1.00 91.56 260 GLU A O 1
ATOM 1995 N N . PHE A 1 261 ? 17.819 -19.379 0.611 1.00 92.06 261 PHE A N 1
ATOM 1996 C CA . PHE A 1 261 ? 16.489 -18.775 0.493 1.00 92.06 261 PHE A CA 1
ATOM 1997 C C . PHE A 1 261 ? 15.848 -18.955 -0.877 1.00 92.06 261 PHE A C 1
ATOM 1999 O O . PHE A 1 261 ? 14.688 -18.589 -1.068 1.00 92.06 261 PHE A O 1
ATOM 2006 N N . LYS A 1 262 ? 16.570 -19.537 -1.837 1.00 88.81 262 LYS A N 1
ATOM 2007 C CA . LYS A 1 262 ? 16.048 -19.723 -3.191 1.00 88.81 262 LYS A CA 1
ATOM 2008 C C . LYS A 1 262 ? 14.829 -20.634 -3.212 1.00 88.81 262 LYS A C 1
ATOM 2010 O O . LYS A 1 262 ? 13.903 -20.366 -3.965 1.00 88.81 262 LYS A O 1
ATOM 2015 N N . ARG A 1 263 ? 14.809 -21.682 -2.381 1.00 88.62 263 ARG A N 1
ATOM 2016 C CA . ARG A 1 263 ? 13.784 -22.739 -2.404 1.00 88.62 263 ARG A CA 1
ATOM 2017 C C . ARG A 1 263 ? 13.174 -22.993 -1.024 1.00 88.62 263 ARG A C 1
ATOM 2019 O O . ARG A 1 263 ? 13.353 -24.069 -0.464 1.00 88.62 263 ARG A O 1
ATOM 2026 N N . VAL A 1 264 ? 12.477 -22.000 -0.477 1.00 89.75 264 VAL A N 1
ATOM 2027 C CA . VAL A 1 264 ? 11.810 -22.114 0.831 1.00 89.75 264 VAL A CA 1
ATOM 2028 C C . VAL A 1 264 ? 10.296 -22.201 0.642 1.00 89.75 264 VAL A C 1
ATOM 2030 O O . VAL A 1 264 ? 9.663 -21.246 0.190 1.00 89.75 264 VAL A O 1
ATOM 2033 N N . HIS A 1 265 ? 9.723 -23.351 0.998 1.00 91.06 265 HIS A N 1
ATOM 2034 C CA . HIS A 1 265 ? 8.281 -23.590 1.056 1.00 91.06 265 HIS A CA 1
ATOM 2035 C C . HIS A 1 265 ? 7.844 -23.510 2.518 1.00 91.06 265 HIS A C 1
ATOM 2037 O O . HIS A 1 265 ? 8.277 -24.305 3.347 1.00 91.06 265 HIS A O 1
ATOM 2043 N N . THR A 1 266 ? 7.059 -22.493 2.847 1.00 94.69 266 THR A N 1
ATOM 2044 C CA . THR A 1 266 ? 6.663 -22.184 4.221 1.00 94.69 266 THR A CA 1
ATOM 2045 C C . THR A 1 266 ? 5.399 -21.335 4.213 1.00 94.69 266 THR A C 1
ATOM 2047 O O . THR A 1 266 ? 5.069 -20.719 3.189 1.00 94.69 266 THR A O 1
ATOM 2050 N N . LYS A 1 267 ? 4.721 -21.266 5.358 1.00 97.25 267 LYS A N 1
ATOM 2051 C CA . LYS A 1 267 ? 3.601 -20.349 5.554 1.00 97.25 267 LYS A CA 1
ATOM 2052 C C . LYS A 1 267 ? 4.090 -18.917 5.593 1.00 97.25 267 LYS A C 1
ATOM 2054 O O . LYS A 1 267 ? 5.075 -18.609 6.263 1.00 97.25 267 LYS A O 1
ATOM 2059 N N . VAL A 1 268 ? 3.371 -18.054 4.894 1.00 98.19 268 VAL A N 1
ATOM 2060 C CA . VAL A 1 268 ? 3.564 -16.605 4.914 1.00 98.19 268 VAL A CA 1
ATOM 2061 C C . VAL A 1 268 ? 2.289 -15.962 5.422 1.00 98.19 268 VAL A C 1
ATOM 2063 O O . VAL A 1 268 ? 1.196 -16.414 5.090 1.00 98.19 268 VAL A O 1
ATOM 2066 N N . TYR A 1 269 ? 2.443 -14.923 6.225 1.00 98.19 269 TYR A N 1
ATOM 2067 C CA . TYR A 1 269 ? 1.351 -14.172 6.820 1.00 98.19 269 TYR A CA 1
ATOM 2068 C C . TYR A 1 269 ? 1.472 -12.733 6.336 1.00 98.19 269 TYR A C 1
ATOM 2070 O O . TYR A 1 269 ? 2.568 -12.169 6.397 1.00 98.19 269 TYR A O 1
ATOM 2078 N N . LEU A 1 270 ? 0.377 -12.176 5.832 1.00 97.81 270 LEU A N 1
ATOM 2079 C CA . LEU A 1 270 ? 0.276 -10.808 5.336 1.00 97.81 270 LEU A CA 1
ATOM 2080 C C . LEU A 1 270 ? -0.862 -10.107 6.073 1.00 97.81 270 LEU A C 1
ATOM 2082 O O . LEU A 1 270 ? -1.914 -10.711 6.283 1.00 97.81 270 LEU A O 1
ATOM 2086 N N . ASP A 1 271 ? -0.630 -8.859 6.454 1.00 95.62 271 ASP A N 1
ATOM 2087 C CA . ASP A 1 271 ? -1.606 -8.054 7.179 1.00 95.62 271 ASP A CA 1
ATOM 2088 C C . ASP A 1 271 ? -1.378 -6.552 6.957 1.00 95.62 271 ASP A C 1
ATOM 2090 O O . ASP A 1 271 ? -0.326 -6.162 6.441 1.00 95.62 271 ASP A O 1
ATOM 2094 N N . ASP A 1 272 ? -2.350 -5.726 7.340 1.00 92.56 272 ASP A N 1
ATOM 2095 C CA . ASP A 1 272 ? -2.305 -4.260 7.302 1.00 92.56 272 ASP A CA 1
ATOM 2096 C C . ASP A 1 272 ? -1.810 -3.687 5.963 1.00 92.56 272 ASP A C 1
ATOM 2098 O O . ASP A 1 272 ? -0.952 -2.802 5.917 1.00 92.56 272 ASP A O 1
ATOM 2102 N N . VAL A 1 273 ? -2.308 -4.220 4.844 1.00 94.56 273 VAL A N 1
ATOM 2103 C CA . VAL A 1 273 ? -1.944 -3.719 3.514 1.00 94.56 273 VAL A CA 1
ATOM 2104 C C . VAL A 1 273 ? -2.690 -2.423 3.234 1.00 94.56 273 VAL A C 1
ATOM 2106 O O . VAL A 1 273 ? -3.915 -2.413 3.114 1.00 94.56 273 VAL A O 1
ATOM 2109 N N . ILE A 1 274 ? -1.942 -1.342 3.055 1.00 91.25 274 ILE A N 1
ATOM 2110 C CA . ILE A 1 274 ? -2.483 -0.005 2.837 1.00 91.25 274 ILE A CA 1
ATOM 2111 C C . ILE A 1 274 ? -1.594 0.789 1.877 1.00 91.25 274 ILE A C 1
ATOM 2113 O O . ILE A 1 274 ? -0.382 0.585 1.804 1.00 91.25 274 ILE A O 1
ATOM 2117 N N . ILE A 1 275 ? -2.207 1.686 1.108 1.00 91.94 275 ILE A N 1
ATOM 2118 C CA . ILE A 1 275 ? -1.496 2.711 0.344 1.00 91.94 275 ILE A CA 1
ATOM 2119 C C . ILE A 1 275 ? -1.855 4.045 0.977 1.00 91.94 275 ILE A C 1
ATOM 2121 O O . ILE A 1 275 ? -3.030 4.341 1.147 1.00 91.94 275 ILE A O 1
ATOM 2125 N N . LEU A 1 276 ? -0.840 4.810 1.344 1.00 88.50 276 LEU A N 1
ATOM 2126 C CA . LEU A 1 276 ? -0.947 6.092 2.023 1.00 88.50 276 LEU A CA 1
ATOM 2127 C C . LEU A 1 276 ? -0.430 7.211 1.129 1.00 88.50 276 LEU A C 1
ATOM 2129 O O . LEU A 1 276 ? 0.166 6.956 0.075 1.00 88.50 276 LEU A O 1
ATOM 2133 N N . GLU A 1 277 ? -0.636 8.446 1.578 1.00 85.44 277 GLU A N 1
ATOM 2134 C CA . GLU A 1 277 ? 0.103 9.583 1.040 1.00 85.44 277 GLU A CA 1
ATOM 2135 C C . GLU A 1 277 ? 1.600 9.350 1.234 1.00 85.44 277 GLU A C 1
ATOM 2137 O O . GLU A 1 277 ? 2.051 8.920 2.296 1.00 85.44 277 GLU A O 1
ATOM 2142 N N . GLY A 1 278 ? 2.359 9.551 0.160 1.00 86.69 278 GLY A N 1
ATOM 2143 C CA . GLY A 1 278 ? 3.803 9.405 0.192 1.00 86.69 278 GLY A CA 1
ATOM 2144 C C . GLY A 1 278 ? 4.499 10.628 0.783 1.00 86.69 278 GLY A C 1
ATOM 2145 O O . GLY A 1 278 ? 3.857 11.625 1.117 1.00 86.69 278 GLY A O 1
ATOM 2146 N N . PRO A 1 279 ? 5.836 10.592 0.886 1.00 84.44 279 PRO A N 1
ATOM 2147 C CA . PRO A 1 279 ? 6.603 11.765 1.287 1.00 84.44 279 PRO A CA 1
ATOM 2148 C C . PRO A 1 279 ? 6.353 12.940 0.334 1.00 84.44 279 PRO A C 1
ATOM 2150 O O . PRO A 1 279 ? 6.072 12.728 -0.850 1.00 84.44 279 PRO A O 1
ATOM 2153 N N . GLU A 1 280 ? 6.501 14.172 0.835 1.00 78.56 280 GLU A N 1
ATOM 2154 C CA . GLU A 1 280 ? 6.472 15.362 -0.019 1.00 78.56 280 GLU A CA 1
ATOM 2155 C C . GLU A 1 280 ? 7.451 15.185 -1.181 1.00 78.56 280 GLU A C 1
ATOM 2157 O O . GLU A 1 280 ? 8.608 14.788 -1.012 1.00 78.56 280 GLU A O 1
ATOM 2162 N N . LEU A 1 281 ? 6.946 15.458 -2.373 1.00 68.88 281 LEU A N 1
ATOM 2163 C CA . LEU A 1 281 ? 7.735 15.447 -3.584 1.00 68.88 281 LEU A CA 1
ATOM 2164 C C . LEU A 1 281 ? 8.516 16.762 -3.651 1.00 68.88 281 LEU A C 1
ATOM 2166 O O . LEU A 1 281 ? 7.939 17.845 -3.560 1.00 68.88 281 LEU A O 1
ATOM 2170 N N . GLU A 1 282 ? 9.835 16.668 -3.786 1.00 68.69 282 GLU A N 1
ATOM 2171 C CA . GLU A 1 282 ? 10.641 17.822 -4.182 1.00 68.69 282 GLU A CA 1
ATOM 2172 C C . GLU A 1 282 ? 10.451 18.037 -5.683 1.00 68.69 282 GLU A C 1
ATOM 2174 O O . GLU A 1 282 ? 10.529 17.062 -6.432 1.00 68.69 282 GLU A O 1
ATOM 2179 N N . ASN A 1 283 ? 10.217 19.284 -6.106 1.00 70.25 283 ASN A N 1
ATOM 2180 C CA . ASN A 1 283 ? 10.166 19.624 -7.525 1.00 70.25 283 ASN A CA 1
ATOM 2181 C C . ASN A 1 283 ? 11.510 19.304 -8.200 1.00 70.25 283 ASN A C 1
ATOM 2183 O O . ASN A 1 283 ? 12.571 19.557 -7.613 1.00 70.25 283 ASN A O 1
ATOM 2187 N N . GLN A 1 284 ? 11.483 18.697 -9.387 1.00 71.00 284 GLN A N 1
ATOM 2188 C CA . GLN A 1 284 ? 12.676 18.275 -10.114 1.00 71.00 284 GLN A CA 1
ATOM 2189 C C . GLN A 1 284 ? 12.774 18.994 -11.450 1.00 71.00 284 GLN A C 1
ATOM 2191 O O . GLN A 1 284 ? 11.805 19.140 -12.176 1.00 71.00 284 GLN A O 1
ATOM 2196 N N . ALA A 1 285 ? 14.009 19.329 -11.827 1.00 78.12 285 ALA A N 1
ATOM 2197 C CA . ALA A 1 285 ? 14.279 19.910 -13.132 1.00 78.12 285 ALA A CA 1
ATOM 2198 C C . ALA A 1 285 ? 13.716 19.043 -14.289 1.00 78.12 285 ALA A C 1
ATOM 2200 O O . ALA A 1 285 ? 13.839 17.807 -14.250 1.00 78.12 285 ALA A O 1
ATOM 2201 N N . PRO A 1 286 ? 13.205 19.667 -15.366 1.00 83.38 286 PRO A N 1
ATOM 2202 C CA . PRO A 1 286 ? 12.543 18.965 -16.455 1.00 83.38 286 PRO A CA 1
ATOM 2203 C C . PRO A 1 286 ? 13.432 17.914 -17.145 1.00 83.38 286 PRO A C 1
ATOM 2205 O O . PRO A 1 286 ? 14.576 18.159 -17.543 1.00 83.38 286 PRO A O 1
ATOM 2208 N N . GLU A 1 287 ? 12.869 16.733 -17.412 1.00 84.19 287 GLU A N 1
ATOM 2209 C CA . GLU A 1 287 ? 13.497 15.691 -18.229 1.00 84.19 287 GLU A CA 1
ATOM 2210 C C . GLU A 1 287 ? 13.254 15.965 -19.728 1.00 84.19 287 GLU A C 1
ATOM 2212 O O . GLU A 1 287 ? 12.117 16.000 -20.207 1.00 84.19 287 GLU A O 1
ATOM 2217 N N . ILE A 1 288 ? 14.325 16.076 -20.526 1.00 88.06 288 ILE A N 1
ATOM 2218 C CA . ILE A 1 288 ? 14.235 16.285 -21.983 1.00 88.06 288 ILE A CA 1
ATOM 2219 C C . ILE A 1 288 ? 14.850 15.116 -22.743 1.00 88.06 288 ILE A C 1
ATOM 2221 O O . ILE A 1 288 ? 15.975 14.684 -22.490 1.00 88.06 288 ILE A O 1
ATOM 2225 N N . THR A 1 289 ? 14.145 14.663 -23.778 1.00 86.94 289 THR A N 1
ATOM 2226 C CA . THR A 1 289 ? 14.688 13.755 -24.789 1.00 86.94 289 THR A CA 1
ATOM 2227 C C . THR A 1 289 ? 14.552 14.358 -26.180 1.00 86.94 289 THR A C 1
ATOM 2229 O O . THR A 1 289 ? 13.535 14.953 -26.533 1.00 86.94 289 THR A O 1
ATOM 2232 N N . ALA A 1 290 ? 15.584 14.186 -27.003 1.00 88.69 290 ALA A N 1
ATOM 2233 C CA . ALA A 1 290 ? 15.589 14.626 -28.391 1.00 88.69 290 ALA A CA 1
ATOM 2234 C C . ALA A 1 290 ? 16.200 13.542 -29.282 1.00 88.69 290 ALA A C 1
ATOM 2236 O O . ALA A 1 290 ? 17.197 12.909 -28.930 1.00 88.69 290 ALA A O 1
ATOM 2237 N N . GLN A 1 291 ? 15.600 13.324 -30.451 1.00 86.44 291 GLN A N 1
ATOM 2238 C CA . GLN A 1 291 ? 16.109 12.381 -31.442 1.00 86.44 291 GLN A CA 1
ATOM 2239 C C . GLN A 1 291 ? 16.822 13.101 -32.584 1.00 86.44 291 GLN A C 1
ATOM 2241 O O . GLN A 1 291 ? 16.431 14.188 -33.007 1.00 86.44 291 GLN A O 1
ATOM 2246 N N . ASN A 1 292 ? 17.834 12.443 -33.153 1.00 88.56 29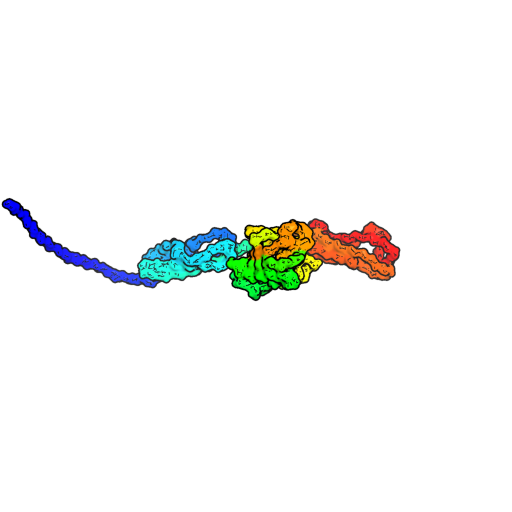2 ASN A N 1
ATOM 2247 C CA . ASN A 1 292 ? 18.448 12.911 -34.390 1.00 88.56 292 ASN A CA 1
ATOM 2248 C C . ASN A 1 292 ? 17.430 12.865 -35.536 1.00 88.56 292 ASN A C 1
ATOM 2250 O O . ASN A 1 292 ? 16.856 11.815 -35.831 1.00 88.56 292 ASN A O 1
ATOM 2254 N N . LEU A 1 293 ? 17.264 13.988 -36.231 1.00 87.25 293 LEU A N 1
ATOM 2255 C CA . LEU A 1 293 ? 16.369 14.092 -37.378 1.00 87.25 293 LEU A CA 1
ATOM 2256 C C . LEU A 1 293 ? 17.123 13.855 -38.688 1.00 87.25 293 LEU A C 1
ATOM 2258 O O . LEU A 1 293 ? 18.121 14.510 -38.984 1.00 87.25 293 LEU A O 1
ATOM 2262 N N . VAL A 1 294 ? 16.600 12.952 -39.520 1.00 89.12 294 VAL A N 1
ATOM 2263 C CA . VAL A 1 294 ? 17.040 12.783 -40.910 1.00 89.12 294 VAL A CA 1
ATOM 2264 C C . VAL A 1 294 ? 15.951 13.325 -41.821 1.00 89.12 294 VAL A C 1
ATOM 2266 O O . VAL A 1 294 ? 14.879 12.735 -41.947 1.00 89.12 294 VAL A O 1
ATOM 2269 N N . ILE A 1 295 ? 16.234 14.454 -42.466 1.00 88.31 295 ILE A N 1
ATOM 2270 C CA . ILE A 1 295 ? 15.258 15.182 -43.280 1.00 88.31 295 ILE A CA 1
ATOM 2271 C C . ILE A 1 295 ? 15.695 15.275 -44.737 1.00 88.31 295 ILE A C 1
ATOM 2273 O O . ILE A 1 295 ? 16.881 15.250 -45.074 1.00 88.31 295 ILE A O 1
ATOM 2277 N N . LYS A 1 296 ? 14.716 15.384 -45.635 1.00 91.50 296 LYS A N 1
ATOM 2278 C CA . LYS A 1 296 ? 14.969 15.549 -47.064 1.00 91.50 296 LYS A CA 1
ATOM 2279 C C . LYS A 1 296 ? 15.277 17.015 -47.369 1.00 91.50 296 LYS A C 1
ATOM 2281 O O . LYS A 1 296 ? 14.495 17.895 -47.023 1.00 91.50 296 LYS A O 1
ATOM 2286 N N . THR A 1 297 ? 16.375 17.264 -48.083 1.00 92.19 297 THR A N 1
ATOM 2287 C CA . THR A 1 297 ? 16.758 18.605 -48.556 1.00 92.19 297 THR A CA 1
ATOM 2288 C C . THR A 1 297 ? 15.581 19.316 -49.234 1.00 92.19 297 THR A C 1
ATOM 2290 O O . THR A 1 297 ? 14.888 18.721 -50.065 1.00 92.19 297 THR A O 1
ATOM 2293 N N . GLY A 1 298 ? 15.361 20.578 -48.861 1.00 90.75 298 GLY A N 1
ATOM 2294 C CA . GLY A 1 298 ? 14.285 21.433 -49.367 1.00 90.75 298 GLY A CA 1
ATOM 2295 C C . GLY A 1 298 ? 12.873 21.103 -48.870 1.00 90.75 298 GLY A C 1
ATOM 2296 O O . GLY A 1 298 ? 11.910 21.642 -49.406 1.00 90.75 298 GLY A O 1
ATOM 2297 N N . THR A 1 299 ? 12.720 20.211 -47.884 1.00 91.44 299 THR A N 1
ATOM 2298 C CA . THR A 1 299 ? 11.420 19.919 -47.254 1.00 91.44 299 THR A CA 1
ATOM 2299 C C . THR A 1 299 ? 11.323 20.629 -45.901 1.00 91.44 299 THR A C 1
ATOM 2301 O O . THR A 1 299 ? 12.191 20.383 -45.061 1.00 91.44 299 THR A O 1
ATOM 2304 N N . PRO A 1 300 ? 10.293 21.464 -45.656 1.00 91.62 300 PRO A N 1
ATOM 2305 C CA . PRO A 1 300 ? 10.117 22.131 -44.371 1.00 91.62 300 PRO A CA 1
ATOM 2306 C C . PRO A 1 300 ? 10.125 21.150 -43.195 1.00 91.62 300 PRO A C 1
ATOM 2308 O O . PRO A 1 300 ? 9.554 20.063 -43.288 1.00 91.62 300 PRO A O 1
ATOM 2311 N N . THR A 1 301 ? 10.770 21.525 -42.093 1.00 87.38 301 THR A N 1
ATOM 2312 C CA . THR A 1 301 ? 10.896 20.697 -40.884 1.00 87.38 301 THR A CA 1
ATOM 2313 C C . THR A 1 301 ? 10.696 21.547 -39.636 1.00 87.38 301 THR A C 1
ATOM 2315 O O . THR A 1 301 ? 11.279 22.622 -39.507 1.00 87.38 301 THR A O 1
ATOM 2318 N N . GLY A 1 302 ? 9.898 21.048 -38.691 1.00 87.25 302 GLY A N 1
ATOM 2319 C CA . GLY A 1 302 ? 9.819 21.619 -37.349 1.00 87.25 302 GLY A CA 1
ATOM 2320 C C . GLY A 1 302 ? 11.005 21.159 -36.506 1.00 87.25 302 GLY A C 1
ATOM 2321 O O . GLY A 1 302 ? 11.194 19.960 -36.330 1.00 87.25 302 GLY A O 1
ATOM 2322 N N . LEU A 1 303 ? 11.777 22.100 -35.962 1.00 87.00 303 LEU A N 1
ATOM 2323 C CA . LEU A 1 303 ? 12.955 21.799 -35.135 1.00 87.00 303 LEU A CA 1
ATOM 2324 C C . LEU A 1 303 ? 12.624 21.067 -33.827 1.00 87.00 303 LEU A C 1
ATOM 2326 O O . LEU A 1 303 ? 13.488 20.412 -33.263 1.00 87.00 303 LEU A O 1
ATOM 2330 N N . LYS A 1 304 ? 11.368 21.147 -33.377 1.00 90.19 304 LYS A N 1
ATOM 2331 C CA . LYS A 1 304 ? 10.873 20.441 -32.192 1.00 90.19 304 LYS A CA 1
ATOM 2332 C C . LYS A 1 304 ? 10.333 19.036 -32.484 1.00 90.19 304 LYS A C 1
ATOM 2334 O O . LYS A 1 304 ? 9.819 18.371 -31.591 1.00 90.19 304 LYS A O 1
ATOM 2339 N N . ALA A 1 305 ? 10.396 18.579 -33.736 1.00 85.56 305 ALA A N 1
ATOM 2340 C CA . ALA A 1 305 ? 9.941 17.239 -34.085 1.00 85.56 305 ALA A CA 1
ATOM 2341 C C . ALA A 1 305 ? 10.798 16.183 -33.371 1.00 85.56 305 ALA A C 1
ATOM 2343 O O . ALA A 1 305 ? 12.021 16.254 -33.402 1.00 85.56 305 ALA A O 1
ATOM 2344 N N . GLY A 1 306 ? 10.154 15.196 -32.744 1.00 82.56 306 GLY A N 1
ATOM 2345 C CA . GLY A 1 306 ? 10.858 14.133 -32.019 1.00 82.56 306 GLY A CA 1
ATOM 2346 C C . GLY A 1 306 ? 11.495 14.571 -30.695 1.00 82.56 306 GLY A C 1
ATOM 2347 O O . GLY A 1 306 ? 12.238 13.780 -30.117 1.00 82.56 306 GLY A O 1
ATOM 2348 N N . ILE A 1 307 ? 11.212 15.792 -30.222 1.00 91.19 307 ILE A N 1
ATOM 2349 C CA . ILE A 1 307 ? 11.514 16.223 -28.855 1.00 91.19 307 ILE A CA 1
ATOM 2350 C C . ILE A 1 307 ? 10.348 15.827 -27.951 1.00 91.19 307 ILE A C 1
ATOM 2352 O O . ILE A 1 307 ? 9.189 16.028 -28.313 1.00 91.19 307 ILE A O 1
ATOM 2356 N N . SER A 1 308 ? 10.665 15.285 -26.780 1.00 86.19 308 SER A N 1
ATOM 2357 C CA . SER A 1 308 ? 9.727 15.144 -25.665 1.00 86.19 308 SER A CA 1
ATOM 2358 C C . SER A 1 308 ? 10.335 15.827 -24.448 1.00 86.19 308 SER A C 1
ATOM 2360 O O . SER A 1 308 ? 11.527 15.664 -24.194 1.00 86.19 308 SER A O 1
ATOM 2362 N N . VAL A 1 309 ? 9.525 16.591 -23.730 1.00 86.56 309 VAL A N 1
ATOM 2363 C CA . VAL A 1 309 ? 9.868 17.168 -22.429 1.00 86.56 309 VAL A CA 1
ATOM 2364 C C . VAL A 1 309 ? 8.837 16.681 -21.427 1.00 86.56 309 VAL A C 1
ATOM 2366 O O . VAL A 1 309 ? 7.684 16.447 -21.803 1.00 86.56 309 VAL A O 1
ATOM 2369 N N . PHE A 1 310 ? 9.282 16.470 -20.203 1.00 77.62 310 PHE A N 1
ATOM 2370 C CA . PHE A 1 310 ? 8.471 16.066 -19.075 1.00 77.62 310 PHE A CA 1
ATOM 2371 C C . PHE A 1 310 ? 8.929 16.851 -17.853 1.00 77.62 310 PHE A C 1
ATOM 2373 O O . PHE A 1 310 ? 10.123 17.094 -17.707 1.00 77.62 310 PHE A O 1
ATOM 2380 N N . ASP A 1 311 ? 7.987 17.19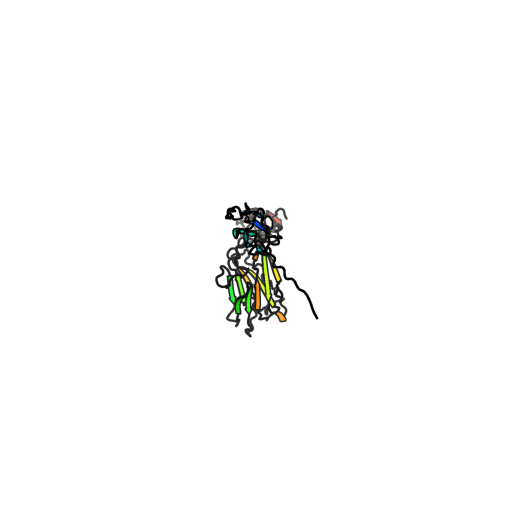8 -16.996 1.00 78.62 311 ASP A N 1
ATOM 2381 C CA . ASP A 1 311 ? 8.221 17.930 -15.764 1.00 78.62 311 ASP A CA 1
ATOM 2382 C C . ASP A 1 311 ? 7.256 17.398 -14.700 1.00 78.62 311 ASP A C 1
ATOM 2384 O O . ASP A 1 311 ? 6.157 16.950 -15.045 1.00 78.62 311 ASP A O 1
ATOM 2388 N N . ASP A 1 312 ? 7.696 17.321 -13.447 1.00 66.69 312 ASP A N 1
ATOM 2389 C CA . ASP A 1 312 ? 6.986 16.634 -12.369 1.00 66.69 312 ASP A CA 1
ATOM 2390 C C . ASP A 1 312 ? 6.016 17.533 -11.584 1.00 66.69 312 ASP A C 1
ATOM 2392 O O . ASP A 1 312 ? 5.147 16.992 -10.893 1.00 66.69 312 ASP A O 1
ATOM 2396 N N . PHE A 1 313 ? 6.080 18.862 -11.743 1.00 64.19 313 PHE A N 1
ATOM 2397 C CA . PHE A 1 313 ? 5.148 19.802 -11.094 1.00 64.19 313 PHE A CA 1
ATOM 2398 C C . PHE A 1 313 ? 4.686 20.979 -11.945 1.00 64.19 313 PHE A C 1
ATOM 2400 O O . PHE A 1 313 ? 3.658 21.597 -11.640 1.00 64.19 313 PHE A O 1
ATOM 2407 N N . THR A 1 314 ? 5.418 21.326 -12.992 1.00 62.94 314 THR A N 1
ATOM 2408 C CA . THR A 1 314 ? 5.061 22.403 -13.902 1.00 62.94 314 THR A CA 1
ATOM 2409 C C . THR A 1 314 ? 4.474 21.833 -15.189 1.00 62.94 314 THR A C 1
ATOM 2411 O O . THR A 1 314 ? 4.842 20.773 -15.686 1.00 62.94 314 THR A O 1
ATOM 2414 N N . ASP A 1 315 ? 3.514 22.552 -15.769 1.00 69.19 315 ASP A N 1
ATOM 2415 C CA . ASP A 1 315 ? 2.850 22.181 -17.026 1.00 69.19 315 ASP A CA 1
ATOM 2416 C C . ASP A 1 315 ? 3.776 22.435 -18.247 1.00 69.19 315 ASP A C 1
ATOM 2418 O O . ASP A 1 315 ? 3.327 22.902 -19.298 1.00 69.19 315 ASP A O 1
ATOM 2422 N N . ILE A 1 316 ? 5.091 22.191 -18.122 1.00 81.75 316 ILE A N 1
ATOM 2423 C CA . ILE A 1 316 ? 6.053 22.378 -19.211 1.00 81.75 316 ILE A CA 1
ATOM 2424 C C . ILE A 1 316 ? 5.726 21.409 -20.339 1.00 81.75 316 ILE A C 1
ATOM 2426 O O . ILE A 1 316 ? 5.689 20.185 -20.208 1.00 81.75 316 ILE A O 1
ATOM 2430 N N . THR A 1 317 ? 5.536 21.982 -21.519 1.00 86.06 317 THR A N 1
ATOM 2431 C CA . THR A 1 317 ? 5.238 21.245 -22.735 1.00 86.06 317 THR A CA 1
ATOM 2432 C C . THR A 1 317 ? 6.348 21.420 -23.761 1.00 86.06 317 THR A C 1
ATOM 2434 O O . THR A 1 317 ? 7.224 22.280 -23.667 1.00 86.06 317 THR A O 1
ATOM 2437 N N . VAL A 1 318 ? 6.275 20.659 -24.858 1.00 88.62 318 VAL A N 1
ATOM 2438 C CA . VAL A 1 318 ? 7.184 20.848 -26.002 1.00 88.62 318 VAL A CA 1
ATOM 2439 C C . VAL A 1 318 ? 7.128 22.290 -26.535 1.00 88.62 318 VAL A C 1
ATOM 2441 O O . VAL A 1 318 ? 8.088 22.754 -27.155 1.00 88.62 318 VAL A O 1
ATOM 2444 N N . ALA A 1 319 ? 6.042 23.038 -26.300 1.00 87.75 319 ALA A N 1
ATOM 2445 C CA . ALA A 1 319 ? 5.959 24.447 -26.675 1.00 87.75 319 ALA A CA 1
ATOM 2446 C C . ALA A 1 319 ? 6.977 25.324 -25.926 1.00 87.75 319 ALA A C 1
ATOM 2448 O O . ALA A 1 319 ? 7.485 26.269 -26.536 1.00 87.75 319 ALA A O 1
ATOM 2449 N N . ASP A 1 320 ? 7.355 24.943 -24.710 1.00 90.38 320 ASP A N 1
ATOM 2450 C CA . ASP A 1 320 ? 8.207 25.710 -23.795 1.00 90.38 320 ASP A CA 1
ATOM 2451 C C . ASP A 1 320 ? 9.703 25.408 -23.989 1.00 90.38 320 ASP A C 1
ATOM 2453 O O . ASP A 1 320 ? 10.562 26.226 -23.678 1.00 90.38 320 ASP A O 1
ATOM 2457 N N . VAL A 1 321 ? 10.023 24.288 -24.647 1.00 92.75 321 VAL A N 1
ATOM 2458 C CA . VAL A 1 321 ? 11.401 23.910 -25.001 1.00 92.75 321 VAL A CA 1
ATOM 2459 C C . VAL A 1 321 ? 12.077 24.962 -25.890 1.00 92.75 321 VAL A C 1
ATOM 2461 O O . VAL A 1 321 ? 11.551 25.351 -26.938 1.00 92.75 321 VAL A O 1
ATOM 2464 N N . THR A 1 322 ? 13.305 25.343 -25.566 1.00 93.12 322 THR A N 1
ATOM 2465 C CA . THR A 1 322 ? 14.164 26.164 -26.421 1.00 93.12 322 THR A CA 1
ATOM 2466 C C . THR A 1 322 ? 15.060 25.278 -27.287 1.00 93.12 322 THR A C 1
ATOM 2468 O O . THR A 1 322 ? 15.628 24.297 -26.821 1.00 93.12 322 THR A O 1
ATOM 2471 N N . VAL A 1 323 ? 15.178 25.609 -28.580 1.00 93.06 323 VAL A N 1
ATOM 2472 C CA . VAL A 1 323 ? 16.069 24.914 -29.525 1.00 93.06 323 VAL A CA 1
ATOM 2473 C C . VAL A 1 323 ? 17.022 25.930 -30.142 1.00 93.06 323 VAL A C 1
ATOM 2475 O O . VAL A 1 323 ? 16.608 26.765 -30.950 1.00 93.06 323 VAL A O 1
ATOM 2478 N N . THR A 1 324 ? 18.298 25.840 -29.783 1.00 93.38 324 THR A N 1
ATOM 2479 C CA . THR A 1 324 ? 19.336 26.793 -30.190 1.00 93.38 324 THR A CA 1
ATOM 2480 C C . THR A 1 324 ? 20.356 26.097 -31.075 1.00 93.38 324 THR A C 1
A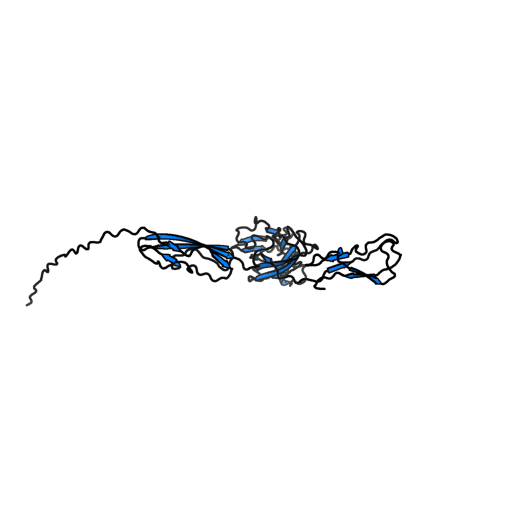TOM 2482 O O . THR A 1 324 ? 20.922 25.076 -30.701 1.00 93.38 324 THR A O 1
ATOM 2485 N N . GLN A 1 325 ? 20.616 26.629 -32.269 1.00 93.12 325 GLN A N 1
ATOM 2486 C CA . GLN A 1 325 ? 21.682 26.089 -33.112 1.00 93.12 325 GLN A CA 1
ATOM 2487 C C . GLN A 1 325 ? 23.047 26.454 -32.518 1.00 93.12 325 GLN A C 1
ATOM 2489 O O . GLN A 1 325 ? 23.340 27.636 -32.345 1.00 93.12 325 GLN A O 1
ATOM 2494 N N . ILE A 1 326 ? 23.889 25.451 -32.268 1.00 93.88 326 ILE A N 1
ATOM 2495 C CA . ILE A 1 326 ? 25.206 25.636 -31.642 1.00 93.88 326 ILE A CA 1
ATOM 2496 C C . ILE A 1 326 ? 26.375 25.378 -32.597 1.00 93.88 326 ILE A C 1
ATOM 2498 O O . ILE A 1 326 ? 27.450 25.940 -32.403 1.00 93.88 326 ILE A O 1
ATOM 2502 N N . GLU A 1 327 ? 26.175 24.602 -33.670 1.00 89.88 327 GLU A N 1
ATOM 2503 C CA . GLU A 1 327 ? 27.213 24.367 -34.683 1.00 89.88 327 GLU A CA 1
ATOM 2504 C C . GLU A 1 327 ? 26.655 24.307 -36.116 1.00 89.88 327 GLU A C 1
ATOM 2506 O O . GLU A 1 327 ? 25.498 23.942 -36.359 1.00 89.88 327 GLU A O 1
ATOM 2511 N N . GLY A 1 328 ? 27.516 24.632 -37.087 1.00 82.44 328 GLY A N 1
ATOM 2512 C CA . GLY A 1 328 ? 27.229 24.570 -38.525 1.00 82.44 328 GLY A CA 1
ATOM 2513 C C . GLY A 1 328 ? 26.844 25.911 -39.163 1.00 82.44 328 GLY A C 1
ATOM 2514 O O . GLY A 1 328 ? 26.871 26.964 -38.530 1.00 82.44 328 GLY A O 1
ATOM 2515 N N . GLU A 1 329 ? 26.514 25.875 -40.457 1.00 86.88 329 GLU A N 1
ATOM 2516 C CA . GLU A 1 329 ? 25.948 27.029 -41.175 1.00 86.88 329 GLU A CA 1
ATOM 2517 C C . GLU A 1 329 ? 24.513 27.304 -40.715 1.00 86.88 329 GLU A C 1
ATOM 2519 O O . GLU A 1 329 ? 23.831 26.387 -40.268 1.00 86.88 329 GLU A O 1
ATOM 2524 N N . THR A 1 330 ? 24.022 28.539 -40.858 1.00 90.81 330 THR A N 1
ATOM 2525 C CA . THR A 1 330 ? 22.649 28.901 -40.468 1.00 90.81 330 THR A CA 1
ATOM 2526 C C . THR A 1 330 ? 21.618 27.965 -41.101 1.00 90.81 330 THR A C 1
ATOM 2528 O O . THR A 1 330 ? 21.524 27.865 -42.326 1.00 90.81 330 THR A O 1
ATOM 2531 N N . PHE A 1 331 ? 20.834 27.291 -40.262 1.00 91.69 331 PHE A N 1
ATOM 2532 C CA . PHE A 1 331 ? 19.783 26.386 -40.708 1.00 91.69 331 PHE A CA 1
ATOM 2533 C C . PHE A 1 331 ? 18.504 27.148 -41.090 1.00 91.69 331 PHE A C 1
ATOM 2535 O O . PHE A 1 331 ? 17.972 27.918 -40.292 1.00 91.69 331 PHE A O 1
ATOM 2542 N N . ASP A 1 332 ? 17.979 26.905 -42.296 1.00 93.25 332 ASP A N 1
ATOM 2543 C CA . ASP A 1 332 ? 16.658 27.383 -42.727 1.00 93.25 332 ASP A CA 1
ATOM 2544 C C . ASP A 1 332 ? 15.625 26.244 -42.600 1.00 93.25 332 ASP A C 1
ATOM 2546 O O . ASP A 1 332 ? 15.631 25.322 -43.425 1.00 93.25 332 ASP A O 1
ATOM 2550 N N . PRO A 1 333 ? 14.715 26.283 -41.607 1.00 90.31 333 PRO A N 1
ATOM 2551 C CA . PRO A 1 333 ? 13.727 25.227 -41.397 1.00 90.31 333 PRO A CA 1
ATOM 2552 C C . PRO A 1 333 ? 12.657 25.150 -42.494 1.00 90.31 333 PRO A C 1
ATOM 2554 O O . PRO A 1 333 ? 11.970 24.134 -42.586 1.00 90.31 333 PRO A O 1
ATOM 2557 N N . GLN A 1 334 ? 12.489 26.185 -43.325 1.00 94.50 334 GLN A N 1
ATOM 2558 C CA . GLN A 1 334 ? 11.537 26.183 -44.441 1.00 94.50 334 GLN A CA 1
ATOM 2559 C C . GLN A 1 334 ? 12.154 25.620 -45.726 1.00 94.50 334 GLN A C 1
ATOM 2561 O O . GLN A 1 334 ? 11.438 25.062 -46.557 1.00 94.50 334 GLN A O 1
ATOM 2566 N N . ASN A 1 335 ? 13.475 25.725 -45.889 1.00 93.50 335 ASN A N 1
ATOM 2567 C CA . ASN A 1 335 ? 14.194 25.185 -47.041 1.00 93.50 335 ASN A CA 1
ATOM 2568 C C . ASN A 1 335 ? 15.573 24.611 -46.647 1.00 93.50 335 ASN A C 1
ATOM 2570 O O . ASN A 1 335 ? 16.607 25.201 -46.974 1.00 93.50 335 ASN A O 1
ATOM 2574 N N . PRO A 1 336 ? 15.615 23.443 -45.978 1.00 91.50 336 PRO A N 1
ATOM 2575 C CA . PRO A 1 336 ? 16.858 22.900 -45.437 1.00 91.50 336 PRO A CA 1
ATOM 2576 C C . PRO A 1 336 ? 17.880 22.557 -46.522 1.00 91.50 336 PRO A C 1
ATOM 2578 O O . PRO A 1 336 ? 17.585 21.791 -47.449 1.00 91.50 336 PRO A O 1
ATOM 2581 N N . ALA A 1 337 ? 19.102 23.072 -46.379 1.00 93.25 337 ALA A N 1
ATOM 2582 C CA . ALA A 1 337 ? 20.235 22.711 -47.223 1.00 93.25 337 ALA A CA 1
ATOM 2583 C C . ALA A 1 337 ? 20.861 21.371 -46.790 1.00 93.25 337 ALA A C 1
ATOM 2585 O O . ALA A 1 337 ? 20.582 20.827 -45.722 1.00 93.25 337 ALA A O 1
ATOM 2586 N N . LYS A 1 338 ? 21.701 20.791 -47.654 1.00 92.94 338 LYS A N 1
ATOM 2587 C CA . LYS A 1 338 ? 22.434 19.563 -47.327 1.00 92.94 338 LYS A CA 1
ATOM 2588 C C . LYS A 1 338 ? 23.549 19.889 -46.330 1.00 92.94 338 LYS A C 1
ATOM 2590 O O . LYS A 1 338 ? 24.480 20.602 -46.689 1.00 92.94 338 LYS A O 1
ATOM 2595 N N . GLY A 1 339 ? 23.510 19.285 -45.147 1.00 91.19 339 GLY A N 1
ATOM 2596 C CA . GLY A 1 339 ? 24.531 19.473 -44.118 1.00 91.19 339 GLY A CA 1
ATOM 2597 C C . GLY A 1 339 ? 24.250 18.653 -42.862 1.00 91.19 339 GLY A C 1
ATOM 2598 O O . GLY A 1 339 ? 23.280 17.897 -42.815 1.00 91.19 339 GLY A O 1
ATOM 2599 N N . VAL A 1 340 ? 25.122 18.809 -41.867 1.00 91.00 340 VAL A N 1
ATOM 2600 C CA . VAL A 1 340 ? 24.904 18.362 -40.486 1.00 91.00 340 VAL A CA 1
ATOM 2601 C C . VAL A 1 340 ? 24.835 19.623 -39.634 1.00 91.00 340 VAL A C 1
ATOM 2603 O O . VAL A 1 340 ? 25.702 20.487 -39.753 1.00 91.00 340 VAL A O 1
ATOM 2606 N N . TYR A 1 341 ? 23.793 19.723 -38.819 1.00 92.44 341 TYR A N 1
ATOM 2607 C CA . TYR A 1 341 ? 23.507 20.868 -37.963 1.00 92.44 341 TYR A CA 1
ATOM 2608 C C . TYR A 1 341 ? 23.359 20.349 -36.539 1.00 92.44 341 TYR A C 1
ATOM 2610 O O . TYR A 1 341 ? 22.743 19.298 -36.344 1.00 92.44 341 TYR A O 1
ATOM 2618 N N . VAL A 1 342 ? 23.931 21.057 -35.568 1.00 92.50 342 VAL A N 1
ATOM 2619 C CA . VAL A 1 342 ? 23.863 20.665 -34.156 1.00 92.50 342 VAL A CA 1
ATOM 2620 C C . VAL A 1 342 ? 23.047 21.703 -33.408 1.00 92.50 342 VAL A C 1
ATOM 2622 O O . VAL A 1 342 ? 23.294 22.906 -33.533 1.00 92.50 342 VAL A O 1
ATOM 2625 N N . PHE A 1 343 ? 22.075 21.219 -32.645 1.00 93.81 343 PHE A N 1
ATOM 2626 C CA . PHE A 1 343 ? 21.201 22.033 -31.820 1.00 93.81 343 PHE A CA 1
ATOM 2627 C C . PHE A 1 343 ? 21.339 21.606 -30.365 1.00 93.81 343 PHE A C 1
ATOM 2629 O O . PHE A 1 343 ? 21.415 20.415 -30.068 1.00 93.81 343 PHE A O 1
ATOM 2636 N N . GLU A 1 344 ? 21.356 22.593 -29.485 1.00 93.69 344 GLU A N 1
ATOM 2637 C CA . GLU A 1 344 ? 21.119 22.432 -28.062 1.00 93.69 344 GLU A CA 1
ATOM 2638 C C . GLU A 1 344 ? 19.616 22.558 -27.804 1.00 93.69 344 GLU A C 1
ATOM 2640 O O . GLU A 1 344 ? 18.937 23.389 -28.419 1.00 93.69 344 GLU A O 1
ATOM 2645 N N . VAL A 1 345 ? 19.099 21.698 -26.933 1.00 93.94 345 VAL A N 1
ATOM 2646 C CA . VAL A 1 345 ? 17.689 21.650 -26.553 1.00 93.94 345 VAL A CA 1
ATOM 2647 C C . VAL A 1 345 ? 17.619 21.819 -25.044 1.00 93.94 345 VAL A C 1
ATOM 2649 O O . VAL A 1 345 ? 18.226 21.024 -24.331 1.00 93.94 345 VAL A O 1
ATOM 2652 N N . THR A 1 346 ? 16.893 22.832 -24.577 1.00 91.75 346 THR A N 1
ATOM 2653 C CA . THR A 1 346 ? 16.741 23.138 -23.148 1.00 91.75 346 THR A CA 1
ATOM 2654 C C . THR A 1 346 ? 15.278 23.371 -22.788 1.00 91.75 346 THR A C 1
ATOM 2656 O O . THR A 1 346 ? 14.470 23.774 -23.624 1.00 91.75 346 THR A O 1
ATOM 2659 N N . ALA A 1 347 ? 14.937 23.094 -21.543 1.00 90.19 347 ALA A N 1
ATOM 2660 C CA . ALA A 1 347 ? 13.691 23.403 -20.862 1.00 90.19 347 ALA A CA 1
ATOM 2661 C C . ALA A 1 347 ? 14.107 23.653 -19.415 1.00 90.19 347 ALA A C 1
ATOM 2663 O O . ALA A 1 347 ? 15.018 22.978 -18.943 1.00 90.19 347 ALA A O 1
ATOM 2664 N N . GLU A 1 348 ? 13.514 24.661 -18.795 1.00 85.31 348 GLU A N 1
ATOM 2665 C CA . GLU A 1 348 ? 13.915 25.162 -17.483 1.00 85.31 348 GLU A CA 1
ATOM 2666 C C . GLU A 1 348 ? 12.640 25.510 -16.712 1.00 85.31 348 GLU A C 1
ATOM 2668 O O . GLU A 1 348 ? 11.695 26.056 -17.300 1.00 85.31 348 GLU A O 1
ATOM 2673 N N . ASP A 1 349 ? 12.636 25.216 -15.420 1.00 83.50 349 ASP A N 1
ATOM 2674 C CA . ASP A 1 349 ? 11.624 25.606 -14.439 1.00 83.50 349 ASP A CA 1
ATOM 2675 C C . ASP A 1 349 ? 12.284 26.396 -13.284 1.00 83.50 349 ASP A C 1
ATOM 2677 O O . ASP A 1 349 ? 13.297 27.070 -13.499 1.00 83.50 349 ASP A O 1
ATOM 2681 N N . GLU A 1 350 ? 11.702 26.423 -12.079 1.00 79.38 350 GLU A N 1
ATOM 2682 C CA . GLU A 1 350 ? 12.316 27.135 -10.945 1.00 79.38 350 GLU A CA 1
ATOM 2683 C C . GLU A 1 350 ? 13.517 26.363 -10.343 1.00 79.38 350 GLU A C 1
ATOM 2685 O O . GLU A 1 350 ? 14.306 26.937 -9.580 1.00 79.38 350 GLU A O 1
ATOM 2690 N N . GLU A 1 351 ? 13.706 25.101 -10.734 1.00 75.50 351 GLU A N 1
ATOM 2691 C CA . GLU A 1 351 ? 14.601 24.118 -10.135 1.00 75.50 351 GLU A CA 1
ATOM 2692 C C . GLU A 1 351 ? 15.821 23.814 -11.010 1.00 75.50 351 GLU A C 1
ATOM 2694 O O . GLU A 1 351 ? 16.846 23.356 -10.486 1.00 75.50 351 GLU A O 1
ATOM 2699 N N . GLY A 1 352 ? 15.777 24.173 -12.296 1.00 66.50 352 GLY A N 1
ATOM 2700 C CA . GLY A 1 352 ? 16.961 24.299 -13.150 1.00 66.50 352 GLY A CA 1
ATOM 2701 C C . GLY A 1 352 ? 16.771 23.769 -14.551 1.00 66.50 352 GLY A C 1
ATOM 2702 O O . GLY A 1 352 ? 17.240 22.633 -14.789 1.00 66.50 352 GLY A O 1
#